Protein AF-A0A7S0ZND9-F1 (afdb_monomer)

Inter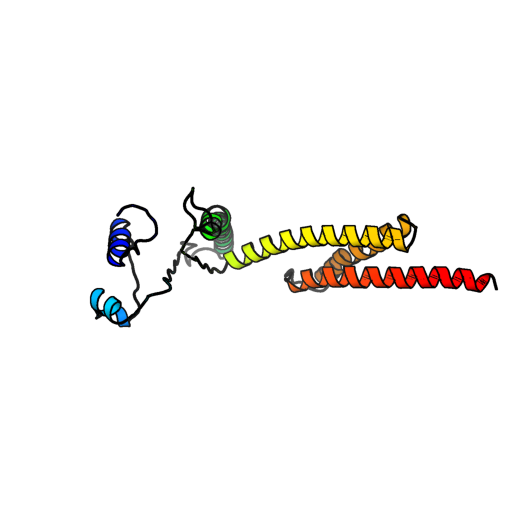Pro domains:
  IPR042480 Protein dispatched homolog 3 [PTHR46687] (74-214)

Radius of gyration: 29.02 Å; Cα contacts (8 Å, |Δi|>4): 62; chains: 1; bounding box: 73×34×83 Å

pLDDT: mean 75.77, std 15.47, range [32.88, 91.88]

Solvent-accessible surface area (backbone atoms only — not comparable to full-atom values): 13569 Å² total; per-residue (Å²): 134,85,83,74,85,77,74,78,80,53,67,68,59,55,52,52,50,38,58,74,68,65,60,88,76,82,87,69,64,84,82,55,78,85,52,58,78,68,61,57,62,70,72,46,85,70,86,87,76,88,87,87,87,87,84,86,84,78,90,78,75,63,92,87,56,56,68,72,58,48,52,52,49,50,52,51,50,51,50,54,51,48,50,50,42,61,74,57,47,43,54,49,63,78,50,72,62,61,92,92,56,57,82,87,76,53,91,71,87,82,84,86,86,50,88,69,53,55,58,51,53,52,50,54,51,48,54,53,49,51,55,54,47,54,52,51,50,52,52,51,47,53,53,39,25,67,73,68,72,36,59,64,61,33,51,52,53,50,46,53,49,58,52,48,51,61,52,51,50,53,51,46,52,74,74,34,96,62,88,82,82,51,75,66,62,55,57,47,53,56,50,49,52,57,54,43,52,50,53,52,50,56,51,52,53,51,52,57,53,53,58,59,58,77,76,112

Foldseek 3Di:
DPPPLPDDDDVVNVVVVCVVVCVPDDDDPPVPPPDDPVVVVVPDPDPPDDDDDDDDDDDQDDPPDDPVSSVVSVVVVVVVVLCCCVVPVVCCQVPVDDPPDDPVRDPDDHDDDDPSVVVVVVVVVLVVVVVVVVVVLVVLLVVLCVLLVDNVLSVVLQVVLVVVLVVVVVVCVVVDVDPDDDPVSSVVSSVSNVVSSVVSNVVSVVVVVVVVVVVD

Mean predicted aligned error: 13.99 Å

Sequence (216 aa):
LNGAGADRVPLETVFGTAIAHEVTNLVLPTEFGDRSAWELTAEHEQISTIRSAFRFKIYCCDSDDTGAFQDAVIAEQKQQWHSLIVDHVLDVLQNPQPEGIDKQDWPIKVWYDGSELETVEVLQTLMSDVMLAVGSMCFVLVYMTFHTRSVFLSLFGLLVICVSIPFSYVFFLALSHSQTVSIASFLSVFLIVGLGADVVFVYTDCWKRSEEMDIT

Nearest PDB structures (foldseek):
  6grj-assembly1_B  TM=2.090E-01  e=7.804E+00  Aeromonas hydrophila

Structure (mmCIF, N/CA/C/O backbone):
data_AF-A0A7S0ZND9-F1
#
_entry.id   AF-A0A7S0ZND9-F1
#
loop_
_atom_site.group_PDB
_atom_site.id
_atom_site.type_symbol
_atom_site.label_atom_id
_atom_site.label_alt_id
_atom_site.label_comp_id
_atom_site.label_asym_id
_atom_site.label_entity_id
_atom_site.label_seq_id
_atom_site.pdbx_PDB_ins_code
_atom_site.Cartn_x
_atom_site.Cartn_y
_atom_site.Cartn_z
_atom_site.occupancy
_atom_site.B_iso_or_equiv
_atom_site.auth_seq_id
_atom_site.auth_comp_id
_atom_site.auth_asym_id
_atom_site.auth_atom_id
_atom_site.pdbx_PDB_model_num
ATOM 1 N N . LEU A 1 1 ? -45.234 -3.071 10.714 1.00 37.56 1 LEU A N 1
ATOM 2 C CA . LEU A 1 1 ? -44.223 -2.477 9.814 1.00 37.56 1 LEU A CA 1
ATOM 3 C C . LEU A 1 1 ? -44.030 -3.427 8.643 1.00 37.56 1 LEU A C 1
ATOM 5 O O . LEU A 1 1 ? -43.714 -4.587 8.851 1.00 37.56 1 LEU A O 1
ATOM 9 N N . ASN A 1 2 ? -44.338 -2.966 7.440 1.00 32.88 2 ASN A N 1
ATOM 10 C CA . ASN A 1 2 ? -44.542 -3.746 6.213 1.00 32.88 2 ASN A CA 1
ATOM 11 C C . ASN A 1 2 ? -43.278 -3.843 5.337 1.00 32.88 2 ASN A C 1
ATOM 13 O O . ASN A 1 2 ? -43.385 -4.029 4.132 1.00 32.88 2 ASN A O 1
ATOM 17 N N . GLY A 1 3 ? -42.086 -3.742 5.940 1.00 34.50 3 GLY A N 1
ATOM 18 C CA . GLY A 1 3 ? -40.814 -4.167 5.333 1.00 34.50 3 GLY A CA 1
ATOM 19 C C . GLY A 1 3 ? -40.382 -3.451 4.047 1.00 34.50 3 GLY A C 1
ATOM 20 O O . GLY A 1 3 ? -39.419 -3.876 3.425 1.00 34.50 3 GLY A O 1
ATOM 21 N N . ALA A 1 4 ? -41.056 -2.374 3.641 1.00 35.16 4 ALA A N 1
ATOM 22 C CA . ALA A 1 4 ? -40.870 -1.744 2.333 1.00 35.16 4 ALA A CA 1
ATOM 23 C C . ALA A 1 4 ? -39.807 -0.626 2.301 1.00 35.16 4 ALA A C 1
ATOM 25 O O . ALA A 1 4 ? -39.849 0.214 1.409 1.00 35.16 4 ALA A O 1
ATOM 26 N N . GLY A 1 5 ? -38.882 -0.568 3.269 1.00 41.53 5 GLY A N 1
ATOM 27 C CA . GLY A 1 5 ? -37.699 0.318 3.251 1.00 41.53 5 GLY A CA 1
ATOM 28 C C . GLY A 1 5 ? -37.945 1.839 3.239 1.00 41.53 5 GLY A C 1
ATOM 29 O O . GLY A 1 5 ? -37.002 2.601 3.420 1.00 41.53 5 GLY A O 1
ATOM 30 N N . ALA A 1 6 ? -39.189 2.294 3.065 1.00 38.78 6 ALA A N 1
ATOM 31 C CA . ALA A 1 6 ? -39.572 3.705 3.042 1.00 38.78 6 ALA A CA 1
ATOM 32 C C . ALA A 1 6 ? -39.985 4.246 4.423 1.00 38.78 6 ALA A C 1
ATOM 34 O O . ALA A 1 6 ? -40.004 5.461 4.628 1.00 38.78 6 ALA A O 1
ATOM 35 N N . ASP A 1 7 ? -40.282 3.361 5.378 1.00 41.19 7 ASP A N 1
ATOM 36 C CA . ASP A 1 7 ? -40.634 3.759 6.739 1.00 41.19 7 ASP A CA 1
ATOM 37 C C . ASP A 1 7 ? -39.369 3.953 7.572 1.00 41.19 7 ASP A C 1
ATOM 39 O O . ASP A 1 7 ? -38.647 3.009 7.902 1.00 41.19 7 ASP A O 1
ATOM 43 N N . ARG A 1 8 ? -39.104 5.217 7.909 1.00 47.50 8 ARG A N 1
ATOM 44 C CA . ARG A 1 8 ? -38.034 5.617 8.824 1.00 47.50 8 ARG A CA 1
ATOM 45 C C . ARG A 1 8 ? -38.291 4.967 10.175 1.00 47.50 8 ARG A C 1
ATOM 47 O O . ARG A 1 8 ? -39.345 5.178 10.769 1.00 47.50 8 ARG A O 1
ATOM 54 N N . VAL A 1 9 ? -37.326 4.191 10.655 1.00 51.12 9 VAL A N 1
ATOM 55 C CA . VAL A 1 9 ? -37.429 3.530 11.955 1.00 51.12 9 VAL A CA 1
ATOM 56 C C . VAL A 1 9 ? -37.306 4.602 13.040 1.00 51.12 9 VAL A C 1
ATOM 58 O O . VAL A 1 9 ? -36.263 5.259 13.117 1.00 51.12 9 VAL A O 1
ATOM 61 N N . PRO A 1 10 ? -38.347 4.830 13.856 1.00 54.69 10 PRO A N 1
ATOM 62 C CA . PRO A 1 10 ? -38.278 5.842 14.890 1.00 54.69 10 PRO A CA 1
ATOM 63 C C . PRO A 1 10 ? -37.259 5.424 15.951 1.00 54.69 10 PRO A C 1
ATOM 65 O O . PRO A 1 10 ? -37.081 4.238 16.243 1.00 54.69 10 PRO A O 1
ATOM 68 N N . LEU A 1 11 ? -36.571 6.419 16.513 1.00 55.91 11 LEU A N 1
ATOM 69 C CA . LEU A 1 11 ? -35.472 6.253 17.465 1.00 55.91 11 LEU A CA 1
ATOM 70 C C . LEU A 1 11 ? -35.859 5.292 18.607 1.00 55.91 11 LEU A C 1
ATOM 72 O O . LEU A 1 11 ? -35.087 4.417 18.971 1.00 55.91 11 LEU A O 1
ATOM 76 N N . GLU A 1 12 ? -37.100 5.368 19.085 1.00 53.25 12 GLU A N 1
ATOM 77 C CA . GLU A 1 12 ? -37.699 4.456 20.070 1.00 53.25 12 GLU A CA 1
ATOM 78 C C . GLU A 1 12 ? -37.589 2.963 19.728 1.00 53.25 12 GLU A C 1
ATOM 80 O O . GLU A 1 12 ? -37.382 2.143 20.618 1.00 53.25 12 GLU A O 1
ATOM 85 N N . THR A 1 13 ? -37.674 2.595 18.448 1.00 58.16 13 THR A N 1
ATOM 86 C CA . THR A 1 13 ? -37.545 1.205 18.002 1.00 58.16 13 THR A CA 1
ATOM 87 C C . THR A 1 13 ? -36.081 0.779 18.058 1.00 58.16 13 THR A C 1
ATOM 89 O O . THR A 1 13 ? -35.785 -0.337 18.473 1.00 58.16 13 THR A O 1
ATOM 92 N N . VAL A 1 14 ? -35.146 1.681 17.733 1.00 63.06 14 VAL A N 1
ATOM 93 C CA . VAL A 1 14 ? -33.699 1.436 17.860 1.00 63.06 14 VAL A CA 1
ATOM 94 C C . VAL A 1 14 ? -33.305 1.302 19.332 1.00 63.06 14 VAL A C 1
ATOM 96 O O . VAL A 1 14 ? -32.602 0.363 19.689 1.00 63.06 14 VAL A O 1
ATOM 99 N N . PHE A 1 15 ? -33.822 2.173 20.202 1.00 62.22 15 PHE A N 1
ATOM 100 C CA . PHE A 1 15 ? -33.626 2.092 21.652 1.00 62.22 15 PHE A CA 1
ATOM 101 C C . PHE A 1 15 ? -34.249 0.828 22.248 1.00 62.22 15 PHE A C 1
ATOM 103 O O . PHE A 1 15 ? -33.593 0.139 23.023 1.00 62.22 15 PHE A O 1
ATOM 110 N N . GLY A 1 16 ? -35.476 0.478 21.855 1.00 60.19 16 GLY A N 1
ATOM 111 C CA . GLY A 1 16 ? -36.125 -0.762 22.279 1.00 60.19 16 GLY A CA 1
ATOM 112 C C . GLY A 1 16 ? -35.338 -2.003 21.854 1.00 60.19 16 GLY A C 1
ATOM 113 O O . GLY A 1 16 ? -35.175 -2.925 22.646 1.00 60.19 16 GLY A O 1
ATOM 114 N N . THR A 1 17 ? -34.769 -1.991 20.646 1.00 60.66 17 THR A N 1
ATOM 115 C CA . THR A 1 17 ? -33.919 -3.080 20.138 1.00 60.66 17 THR A CA 1
ATOM 116 C C . THR A 1 17 ? -32.574 -3.137 20.872 1.00 60.66 17 THR A C 1
ATOM 118 O O . THR A 1 17 ? -32.132 -4.212 21.263 1.00 60.66 17 THR A O 1
ATOM 121 N N . ALA A 1 18 ? -31.942 -1.991 21.142 1.00 60.47 18 ALA A N 1
ATOM 122 C CA . ALA A 1 18 ? -30.686 -1.917 21.893 1.00 60.47 18 ALA A CA 1
ATOM 123 C C . ALA A 1 18 ? -30.842 -2.390 23.350 1.00 60.47 18 ALA A C 1
ATOM 125 O O . ALA A 1 18 ? -29.970 -3.081 23.874 1.00 60.47 18 ALA A O 1
ATOM 126 N N . ILE A 1 19 ? -31.972 -2.070 23.986 1.00 58.31 19 ILE A N 1
ATOM 127 C CA . ILE A 1 19 ? -32.321 -2.557 25.327 1.00 58.31 19 ILE A CA 1
ATOM 128 C C . ILE A 1 19 ? -32.627 -4.062 25.291 1.00 58.31 19 ILE A C 1
ATOM 130 O O . ILE A 1 19 ? -32.189 -4.790 26.178 1.00 58.31 19 ILE A O 1
ATOM 134 N N . ALA A 1 20 ? -33.320 -4.547 24.255 1.00 58.66 20 ALA A N 1
ATOM 135 C CA . ALA A 1 20 ? -33.608 -5.973 24.078 1.00 58.66 20 ALA A CA 1
ATOM 136 C C . ALA A 1 20 ? -32.348 -6.828 23.838 1.00 58.66 20 ALA A C 1
ATOM 138 O O . ALA A 1 20 ? -32.343 -8.006 24.183 1.00 58.66 20 ALA A O 1
ATOM 139 N N . HIS A 1 21 ? -31.285 -6.241 23.283 1.00 58.22 21 HIS A N 1
ATOM 140 C CA . HIS A 1 21 ? -29.986 -6.888 23.070 1.00 58.22 21 HIS A CA 1
ATOM 141 C C . HIS A 1 21 ? -28.950 -6.584 24.168 1.00 58.22 21 HIS A C 1
ATOM 143 O O . HIS A 1 21 ? -27.756 -6.769 23.945 1.00 58.22 21 HIS A O 1
ATOM 149 N N . GLU A 1 22 ? -29.391 -6.125 25.344 1.00 49.59 22 GLU A N 1
ATOM 150 C CA . GLU A 1 22 ? -28.537 -5.893 26.521 1.00 49.59 22 GLU A CA 1
ATOM 151 C C . GLU A 1 22 ? -27.337 -4.959 26.260 1.00 49.59 22 GLU A C 1
ATOM 153 O O . GLU A 1 22 ? -26.250 -5.133 26.813 1.00 49.59 22 GLU A O 1
ATOM 158 N N . VAL A 1 23 ? -27.508 -3.922 25.431 1.00 51.62 23 VAL A N 1
ATOM 159 C CA . VAL A 1 23 ? -26.456 -2.915 25.220 1.00 51.62 23 VAL A CA 1
ATOM 160 C C . VAL A 1 23 ? -26.293 -2.090 26.502 1.00 51.62 23 VAL A C 1
ATOM 162 O O . VAL A 1 23 ? -27.100 -1.221 26.821 1.00 51.62 23 VAL A O 1
ATOM 165 N N . THR A 1 24 ? -25.239 -2.382 27.264 1.00 44.28 24 THR A N 1
ATOM 166 C CA . THR A 1 24 ? -25.087 -1.952 28.666 1.00 44.28 24 THR A CA 1
ATOM 167 C C . THR A 1 24 ? -24.712 -0.484 28.874 1.00 44.28 24 THR A C 1
ATOM 169 O O . THR A 1 24 ? -24.849 0.006 29.991 1.00 44.28 24 THR A O 1
ATOM 172 N N . ASN A 1 25 ? -24.246 0.239 27.849 1.00 45.62 25 ASN A N 1
ATOM 173 C CA . ASN A 1 25 ? -23.862 1.650 27.978 1.00 45.62 25 ASN A CA 1
ATOM 174 C C . ASN A 1 25 ? -24.090 2.425 26.675 1.00 45.62 25 ASN A C 1
ATOM 176 O O . ASN A 1 25 ? -23.265 2.380 25.763 1.00 45.62 25 ASN A O 1
ATOM 180 N N . LEU A 1 26 ? -25.190 3.177 26.608 1.00 52.12 26 LEU A N 1
ATOM 181 C CA . LEU A 1 26 ? -25.434 4.147 25.546 1.00 52.12 26 LEU A CA 1
ATOM 182 C C . LEU A 1 26 ? -25.009 5.539 26.034 1.00 52.12 26 LEU A C 1
ATOM 184 O O . LEU A 1 26 ? -25.678 6.145 26.868 1.00 52.12 26 LEU A O 1
ATOM 188 N N . VAL A 1 27 ? -23.877 6.039 25.540 1.00 47.72 27 VAL A N 1
ATOM 189 C CA . VAL A 1 27 ? -23.395 7.388 25.869 1.00 47.72 27 VAL A CA 1
ATOM 190 C C . VAL A 1 27 ? -24.004 8.373 24.879 1.00 47.72 27 VAL A C 1
ATOM 192 O O . VAL A 1 27 ? -23.622 8.406 23.711 1.00 47.72 27 VAL A O 1
ATOM 195 N N . LEU A 1 28 ? -24.964 9.165 25.350 1.00 53.75 28 LEU A N 1
ATOM 196 C CA . LEU A 1 28 ? -25.554 10.259 24.582 1.00 53.75 28 LEU A CA 1
ATOM 197 C C . LEU A 1 28 ? -24.765 11.562 24.823 1.00 53.75 28 LEU A C 1
ATOM 199 O O . LEU A 1 28 ? -24.192 11.731 25.903 1.00 53.75 28 LEU A O 1
ATOM 203 N N . PRO A 1 29 ? -24.707 12.491 23.847 1.00 47.00 29 PRO A N 1
ATOM 204 C CA . PRO A 1 29 ? -24.107 13.812 24.042 1.00 47.00 29 PRO A CA 1
ATOM 205 C C . PRO A 1 29 ? -24.714 14.531 25.258 1.00 47.00 29 PRO A C 1
ATOM 207 O O . PRO A 1 29 ? -25.882 14.337 25.574 1.00 47.00 29 PRO A O 1
ATOM 210 N N . THR A 1 30 ? -23.964 15.399 25.939 1.00 47.53 30 THR A N 1
ATOM 211 C CA . THR A 1 30 ? -24.406 16.043 27.196 1.00 47.53 30 THR A CA 1
ATOM 212 C C . THR A 1 30 ? -25.678 16.892 27.069 1.00 47.53 30 THR A C 1
ATOM 214 O O . THR A 1 30 ? -26.351 17.127 28.066 1.00 47.53 30 THR A O 1
ATOM 217 N N . GLU A 1 31 ? -26.054 17.307 25.856 1.00 47.50 31 GLU A N 1
ATOM 218 C CA . GLU A 1 31 ? -27.308 18.026 25.574 1.00 47.50 31 GLU A CA 1
ATOM 219 C C . GLU A 1 31 ? -28.549 17.114 25.468 1.00 47.50 31 GLU A C 1
ATOM 221 O O . GLU A 1 31 ? -29.674 17.607 25.439 1.00 47.50 31 GLU A O 1
ATOM 226 N N . PHE A 1 32 ? -28.357 15.790 25.441 1.00 48.22 32 PHE A N 1
ATOM 227 C CA . PHE A 1 32 ? -29.419 14.773 25.402 1.00 48.22 32 PHE A CA 1
ATOM 228 C C . PHE A 1 32 ? -29.872 14.302 26.796 1.00 48.22 32 PHE A C 1
ATOM 230 O O . PHE A 1 32 ? -30.841 13.556 26.892 1.00 48.22 32 PHE A O 1
ATOM 237 N N . GLY A 1 33 ? -29.171 14.684 27.870 1.00 46.22 33 GLY A N 1
ATOM 238 C CA . GLY A 1 33 ? -29.411 14.152 29.220 1.00 46.22 33 GLY A CA 1
ATOM 239 C C . GLY A 1 33 ? -30.659 14.691 29.926 1.00 46.22 33 GLY A C 1
ATOM 240 O O . GLY A 1 33 ? -31.150 14.037 30.840 1.00 46.22 33 GLY A O 1
ATOM 241 N N . ASP A 1 34 ? -31.169 15.850 29.499 1.00 48.50 34 ASP A N 1
ATOM 242 C CA . ASP A 1 34 ? -32.241 16.584 30.198 1.00 48.50 34 ASP A CA 1
ATOM 243 C C . ASP A 1 34 ? -33.475 16.848 29.315 1.00 48.50 34 ASP A C 1
ATOM 245 O O . ASP A 1 34 ? -34.490 17.356 29.786 1.00 48.50 34 ASP A O 1
ATOM 249 N N . ARG A 1 35 ? -33.405 16.495 28.023 1.00 48.34 35 ARG A N 1
ATOM 250 C CA . ARG A 1 35 ? -34.515 16.637 27.075 1.00 48.34 35 ARG A CA 1
ATOM 251 C C . ARG A 1 35 ? -35.060 15.279 26.697 1.00 48.34 35 ARG A C 1
ATOM 253 O O . ARG A 1 35 ? -34.335 14.354 26.338 1.00 48.34 35 ARG A O 1
ATOM 260 N N . SER A 1 36 ? -36.372 15.176 26.773 1.00 47.78 36 SER A N 1
ATOM 261 C CA . SER A 1 36 ? -37.090 13.989 26.353 1.00 47.78 36 SER A CA 1
ATOM 262 C C . SER A 1 36 ? -36.890 13.751 24.849 1.00 47.78 36 SER A C 1
ATOM 264 O O . SER A 1 36 ? -36.827 14.692 24.056 1.00 47.78 36 SER A O 1
ATOM 266 N N . ALA A 1 37 ? -36.783 12.484 24.433 1.00 46.56 37 ALA A N 1
ATOM 267 C CA . ALA A 1 37 ? -36.510 12.111 23.039 1.00 46.56 37 ALA A CA 1
ATOM 268 C C . ALA A 1 37 ? -37.484 12.749 22.020 1.00 46.56 37 ALA A C 1
ATOM 270 O O . ALA A 1 37 ? -37.118 12.917 20.860 1.00 46.56 37 ALA A O 1
ATOM 271 N N . TRP A 1 38 ? -38.687 13.145 22.460 1.00 46.41 38 TRP A N 1
ATOM 272 C CA . TRP A 1 38 ? -39.720 13.777 21.638 1.00 46.41 38 TRP A CA 1
ATOM 273 C C . TRP A 1 38 ? -39.515 15.288 21.401 1.00 46.41 38 TRP A C 1
ATOM 275 O O . TRP A 1 38 ? -39.911 15.784 20.346 1.00 46.41 38 TRP A O 1
ATOM 285 N N . GLU A 1 39 ? -38.859 16.022 22.309 1.00 49.75 39 GLU A N 1
ATOM 286 C CA . GLU A 1 39 ? -38.529 17.451 22.118 1.00 49.75 39 GLU A CA 1
ATOM 287 C C . GLU A 1 39 ? -37.396 17.627 21.100 1.00 49.75 39 GLU A C 1
ATOM 289 O O . GLU A 1 39 ? -37.418 18.530 20.266 1.00 49.75 39 GLU A O 1
ATOM 294 N N . LEU A 1 40 ? -36.434 16.701 21.108 1.00 48.84 40 LEU A N 1
ATOM 295 C CA . LEU A 1 40 ? -35.287 16.706 20.197 1.00 48.84 40 LEU A CA 1
ATOM 296 C C . LEU A 1 40 ? -35.682 16.375 18.751 1.00 48.84 40 LEU A C 1
ATOM 298 O O . LEU A 1 40 ? -35.117 16.952 17.823 1.00 48.84 40 LEU A O 1
ATOM 302 N N . THR A 1 41 ? -36.680 15.506 18.552 1.00 47.69 41 THR A N 1
ATOM 303 C CA . THR A 1 41 ? -37.243 15.200 17.224 1.00 47.69 41 THR A CA 1
ATOM 304 C C . THR A 1 41 ? -38.141 16.302 16.661 1.00 47.69 41 THR A C 1
ATOM 306 O O . THR A 1 41 ? -38.377 16.318 15.457 1.00 47.69 41 THR A O 1
ATOM 309 N N . ALA A 1 42 ? -38.652 17.203 17.508 1.00 52.03 42 ALA A N 1
ATOM 310 C CA . ALA A 1 42 ? -39.530 18.296 17.090 1.00 52.03 42 ALA A CA 1
ATOM 311 C C . ALA A 1 42 ? -38.757 19.549 16.633 1.00 52.03 42 ALA A C 1
ATOM 313 O O . ALA A 1 42 ? -39.244 20.266 15.763 1.00 52.03 42 ALA A O 1
ATOM 314 N N . GLU A 1 43 ? -37.560 19.804 17.184 1.00 47.34 43 GLU A N 1
ATOM 315 C CA . GLU A 1 43 ? -36.707 20.946 16.795 1.00 47.34 43 GLU A CA 1
ATOM 316 C C . GLU A 1 43 ? -35.691 20.621 15.687 1.00 47.34 43 GLU A C 1
ATOM 318 O O . GLU A 1 43 ? -35.349 21.503 14.900 1.00 47.34 43 GLU A O 1
ATOM 323 N N . HIS A 1 44 ? -35.205 19.377 15.590 1.00 47.12 44 HIS A N 1
ATOM 324 C CA . HIS A 1 44 ? -34.215 18.999 14.578 1.00 47.12 44 HIS A CA 1
ATOM 325 C C . HIS A 1 44 ? -34.896 18.348 13.377 1.00 47.12 44 HIS A C 1
ATOM 327 O O . HIS A 1 44 ? -35.129 17.137 13.334 1.00 47.12 44 HIS A O 1
ATOM 333 N N . GLU A 1 45 ? -35.193 19.168 12.373 1.00 46.44 45 GLU A N 1
ATOM 334 C CA . GLU A 1 45 ? -35.565 18.702 11.045 1.00 46.44 45 GLU A CA 1
ATOM 335 C C . GLU A 1 45 ? -34.398 17.868 10.476 1.00 46.44 45 GLU A C 1
ATOM 337 O O . GLU A 1 45 ? -33.374 18.389 10.046 1.00 46.44 45 GLU A O 1
ATOM 342 N N . GLN A 1 46 ? -34.566 16.543 10.532 1.00 48.72 46 GLN A N 1
ATOM 343 C CA . GLN A 1 46 ? -33.707 15.505 9.950 1.00 48.72 46 GLN A CA 1
ATOM 344 C C . GLN A 1 46 ? -32.330 15.307 10.609 1.00 48.72 46 GLN A C 1
ATOM 346 O O . GLN A 1 46 ? -31.305 15.824 10.168 1.00 48.72 46 GLN A O 1
ATOM 351 N N . ILE A 1 47 ? -32.272 14.397 11.588 1.00 51.25 47 ILE A N 1
ATOM 352 C CA . ILE A 1 47 ? -31.016 13.728 11.958 1.00 51.25 47 ILE A CA 1
ATOM 353 C C . ILE A 1 47 ? -30.549 12.916 10.739 1.00 51.25 47 ILE A C 1
ATOM 355 O O . ILE A 1 47 ? -31.088 11.853 10.438 1.00 51.25 47 ILE A O 1
ATOM 359 N N . SER A 1 48 ? -29.575 13.447 10.002 1.00 60.62 48 SER A N 1
ATOM 360 C CA . SER A 1 48 ? -29.087 12.886 8.735 1.00 60.62 48 SER A CA 1
ATOM 361 C C . SER A 1 48 ? -27.968 11.856 8.906 1.00 60.62 48 SER A C 1
ATOM 363 O O . SER A 1 48 ? -27.556 11.229 7.934 1.00 60.62 48 SER A O 1
ATOM 365 N N . THR A 1 49 ? -27.425 11.689 10.117 1.00 61.47 49 THR A N 1
ATOM 366 C CA . THR A 1 49 ? -26.293 10.791 10.387 1.00 61.47 49 THR A CA 1
ATOM 367 C C . THR A 1 49 ? -26.386 10.211 11.794 1.00 61.47 49 THR A C 1
ATOM 369 O O . THR A 1 49 ? -26.600 10.941 12.759 1.00 61.47 49 THR A O 1
ATOM 372 N N . ILE A 1 50 ? -26.173 8.900 11.914 1.00 71.12 50 ILE A N 1
ATOM 373 C CA . ILE A 1 50 ? -26.009 8.204 13.194 1.00 71.12 50 ILE A CA 1
ATOM 374 C C . ILE A 1 50 ? -24.542 7.791 13.303 1.00 71.12 50 ILE A C 1
ATOM 376 O O . ILE A 1 50 ? -23.982 7.240 12.357 1.00 71.12 50 ILE A O 1
ATOM 380 N N . ARG A 1 51 ? -23.912 8.065 14.449 1.00 71.50 51 ARG A N 1
ATOM 381 C CA . ARG A 1 51 ? -22.538 7.643 14.741 1.00 71.50 51 ARG A CA 1
ATOM 382 C C . ARG A 1 51 ? -22.544 6.690 15.928 1.00 71.50 51 ARG A C 1
ATOM 384 O O . ARG A 1 51 ? -22.997 7.054 17.007 1.00 71.50 51 ARG A O 1
ATOM 391 N N . SER A 1 52 ? -21.990 5.503 15.731 1.00 72.88 52 SER A N 1
ATOM 392 C CA . SER A 1 52 ? -21.710 4.530 16.786 1.00 72.88 52 SER A CA 1
ATOM 393 C C . SER A 1 52 ? -20.204 4.326 16.896 1.00 72.88 52 SER A C 1
ATOM 395 O O . SER A 1 52 ? -19.527 4.213 15.877 1.00 72.88 52 SER A O 1
ATOM 397 N N . ALA A 1 53 ? -19.681 4.270 18.118 1.00 75.81 53 ALA A N 1
ATOM 398 C CA . ALA A 1 53 ? -18.280 3.963 18.377 1.00 75.81 53 ALA A CA 1
ATOM 399 C C . ALA A 1 53 ? -18.194 2.768 19.325 1.00 75.81 53 ALA A C 1
ATOM 401 O O . ALA A 1 53 ? -18.802 2.777 20.396 1.00 75.81 53 ALA A O 1
ATOM 402 N N . PHE A 1 54 ? -17.422 1.756 18.938 1.00 74.31 54 PHE A N 1
ATOM 403 C CA . PHE A 1 54 ? -17.197 0.559 19.738 1.00 74.31 54 PHE A CA 1
ATOM 404 C C . PHE A 1 54 ? -15.747 0.538 20.208 1.00 74.31 54 PHE A C 1
ATOM 406 O O . PHE A 1 54 ? -14.826 0.713 19.412 1.00 74.31 54 PHE A O 1
ATOM 413 N N . ARG A 1 55 ? -15.537 0.340 21.512 1.00 74.69 55 ARG A N 1
ATOM 414 C CA . ARG A 1 55 ? -14.199 0.220 22.094 1.00 74.69 55 ARG A CA 1
ATOM 415 C C . ARG A 1 55 ? -14.083 -1.097 22.835 1.00 74.69 55 ARG A C 1
ATOM 417 O O . ARG A 1 55 ? -14.689 -1.276 23.888 1.00 74.69 55 ARG A O 1
ATOM 424 N N . PHE A 1 56 ? -13.249 -1.976 22.304 1.00 76.44 56 PHE A N 1
ATOM 425 C CA . PHE A 1 56 ? -12.949 -3.261 22.912 1.00 76.44 56 PHE A CA 1
ATOM 426 C C . PHE A 1 56 ? -11.680 -3.130 23.752 1.00 76.44 56 PHE A C 1
ATOM 428 O O . PHE A 1 56 ? -10.690 -2.537 23.322 1.00 76.44 56 PHE A O 1
ATOM 435 N N . LYS A 1 57 ? -11.729 -3.629 24.987 1.00 78.50 57 LYS A N 1
ATOM 436 C CA . LYS A 1 57 ? -10.565 -3.745 25.866 1.00 78.50 57 LYS A CA 1
ATOM 437 C C . LYS A 1 57 ? -10.352 -5.225 26.121 1.00 78.50 57 LYS A C 1
ATOM 439 O O . LYS A 1 57 ? -11.176 -5.849 26.783 1.00 78.50 57 LYS A O 1
ATOM 444 N N . ILE A 1 58 ? -9.279 -5.766 25.565 1.00 80.56 58 ILE A N 1
ATOM 445 C CA . ILE A 1 58 ? -8.892 -7.161 25.756 1.00 80.56 58 ILE A CA 1
ATOM 446 C C . ILE A 1 58 ? -7.835 -7.183 26.856 1.00 80.56 58 ILE A C 1
ATOM 448 O O . ILE A 1 58 ? -6.946 -6.329 26.889 1.00 80.56 58 ILE A O 1
ATOM 452 N N . TYR A 1 59 ? -7.981 -8.110 27.800 1.00 82.31 59 TYR A N 1
ATOM 453 C CA . TYR A 1 59 ? -6.982 -8.302 28.840 1.00 82.31 59 TYR A CA 1
ATOM 454 C C . TYR A 1 59 ? -5.717 -8.885 28.209 1.00 82.31 59 TYR A C 1
ATOM 456 O O . TYR A 1 59 ? -5.773 -9.935 27.573 1.00 82.31 59 TYR A O 1
ATOM 464 N N . CYS A 1 60 ? -4.597 -8.188 28.373 1.00 79.50 60 CYS A N 1
ATOM 465 C CA . CYS A 1 60 ? -3.312 -8.615 27.841 1.00 79.50 60 CYS A CA 1
ATOM 466 C C . CYS A 1 60 ? -2.543 -9.424 28.890 1.00 79.50 60 CYS A C 1
ATOM 468 O O . CYS A 1 60 ? -2.416 -10.636 28.756 1.00 79.50 60 CYS A O 1
ATOM 470 N N . CYS A 1 61 ? -2.052 -8.757 29.935 1.0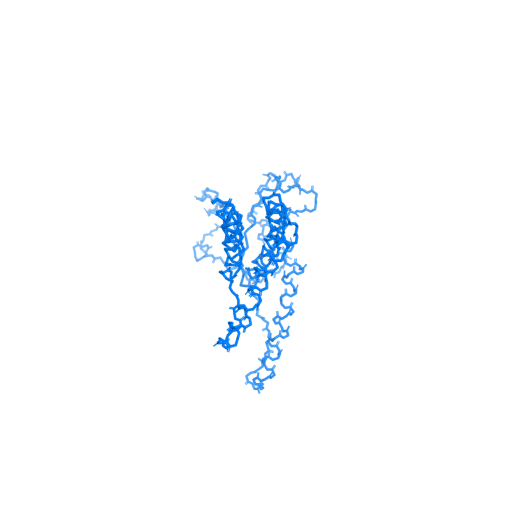0 82.00 61 CYS A N 1
ATOM 471 C CA . CYS A 1 61 ? -1.181 -9.332 30.961 1.00 82.00 61 CYS A CA 1
ATOM 472 C C . CYS A 1 61 ? -1.296 -8.542 32.272 1.00 82.00 61 CYS A C 1
ATOM 474 O O . CYS A 1 61 ? -1.869 -7.445 32.286 1.00 82.00 61 CYS A O 1
ATOM 476 N N . ASP A 1 62 ? -0.712 -9.072 33.347 1.00 85.31 62 ASP A N 1
ATOM 477 C CA . ASP A 1 62 ? 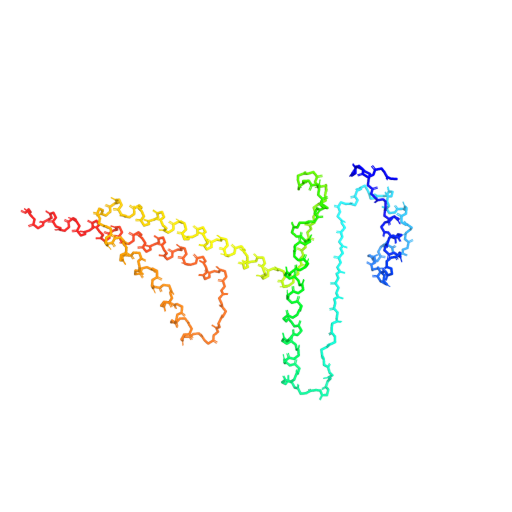-0.515 -8.335 34.595 1.00 85.31 62 ASP A CA 1
ATOM 478 C C . ASP A 1 62 ? 0.811 -7.551 34.568 1.00 85.31 62 ASP A C 1
ATOM 480 O O . ASP A 1 62 ? 1.738 -7.845 33.809 1.00 85.31 62 ASP A O 1
ATOM 484 N N . SER A 1 63 ? 0.909 -6.539 35.426 1.00 81.75 63 SER A N 1
ATOM 485 C CA . SER A 1 63 ? 2.123 -5.754 35.683 1.00 81.75 63 SER A CA 1
ATOM 486 C C . SER A 1 63 ? 3.297 -6.592 36.200 1.00 81.75 63 SER A C 1
ATOM 488 O O . SER A 1 63 ? 4.442 -6.168 36.051 1.00 81.75 63 SER A O 1
ATOM 490 N N . ASP A 1 64 ? 3.019 -7.760 36.784 1.00 86.31 64 ASP A N 1
ATOM 491 C CA . ASP A 1 64 ? 4.030 -8.678 37.320 1.00 86.31 64 ASP A CA 1
ATOM 492 C C . ASP A 1 64 ? 4.652 -9.593 36.243 1.00 86.31 64 ASP A C 1
ATOM 494 O O . ASP A 1 64 ? 5.665 -10.253 36.496 1.00 86.31 64 ASP A O 1
ATOM 498 N N . ASP A 1 65 ? 4.086 -9.627 35.031 1.00 84.31 65 ASP A N 1
ATOM 499 C CA . ASP A 1 65 ? 4.579 -10.461 33.936 1.00 84.31 65 ASP A CA 1
ATOM 500 C C . ASP A 1 65 ? 5.857 -9.894 33.292 1.00 84.31 65 ASP A C 1
ATOM 502 O O . ASP A 1 65 ? 6.085 -8.686 33.207 1.00 84.31 65 ASP A O 1
ATOM 506 N N . THR A 1 66 ? 6.717 -10.780 32.784 1.00 90.31 66 THR A N 1
ATOM 507 C CA . THR A 1 66 ? 7.939 -10.360 32.073 1.00 90.31 66 THR A CA 1
ATOM 508 C C . THR A 1 66 ? 7.615 -9.687 30.736 1.00 90.31 66 THR A C 1
ATOM 510 O O . THR A 1 66 ? 6.761 -10.162 29.992 1.00 90.31 66 THR A O 1
ATOM 513 N N . GLY A 1 67 ? 8.355 -8.631 30.372 1.00 88.00 67 GLY A N 1
ATOM 514 C CA . GLY A 1 67 ? 8.109 -7.875 29.132 1.00 88.00 67 GLY A CA 1
ATOM 515 C C . GLY A 1 67 ? 8.115 -8.733 27.859 1.00 88.00 67 GLY A C 1
ATOM 516 O O . GLY A 1 67 ? 7.275 -8.547 26.991 1.00 88.00 67 GLY A O 1
ATOM 517 N N . ALA A 1 68 ? 8.973 -9.756 27.785 1.00 86.31 68 ALA A N 1
ATOM 518 C CA . ALA A 1 68 ? 8.993 -10.679 26.646 1.00 86.31 68 ALA A CA 1
ATOM 519 C C . ALA A 1 68 ? 7.719 -11.540 26.536 1.00 86.31 68 ALA A C 1
ATOM 521 O O . ALA A 1 68 ? 7.290 -11.868 25.432 1.00 86.31 68 ALA A O 1
ATOM 522 N N . PHE A 1 69 ? 7.113 -11.909 27.670 1.00 88.44 69 PHE A N 1
ATOM 523 C CA . PHE A 1 69 ? 5.827 -12.606 27.686 1.00 88.44 69 PHE A CA 1
ATOM 524 C C . PHE A 1 69 ? 4.697 -11.661 27.268 1.00 88.44 69 PHE A C 1
ATOM 526 O O . PHE A 1 69 ? 3.865 -12.039 26.447 1.00 88.44 69 PHE A O 1
ATOM 533 N N . GLN A 1 70 ? 4.724 -10.415 27.753 1.00 88.00 70 GLN A N 1
ATOM 534 C CA . GLN A 1 70 ? 3.766 -9.383 27.355 1.00 88.00 70 GLN A CA 1
ATOM 535 C C . GLN A 1 70 ? 3.812 -9.131 25.846 1.00 88.00 70 GLN A C 1
ATOM 537 O O . GLN A 1 70 ? 2.780 -9.199 25.187 1.00 88.00 70 GLN A O 1
ATOM 542 N N . ASP A 1 71 ? 5.001 -8.936 25.276 1.00 88.12 71 ASP A N 1
ATOM 543 C CA . ASP A 1 71 ? 5.168 -8.701 23.840 1.00 88.12 71 ASP A CA 1
ATOM 544 C C . ASP A 1 71 ? 4.638 -9.870 22.995 1.00 88.12 71 ASP A C 1
ATOM 546 O O . ASP A 1 71 ? 3.989 -9.653 21.968 1.00 88.12 71 ASP A O 1
ATOM 550 N N . ALA A 1 72 ? 4.863 -11.114 23.435 1.00 89.69 72 ALA A N 1
ATOM 551 C CA . ALA A 1 72 ? 4.362 -12.301 22.748 1.00 89.69 72 ALA A CA 1
ATOM 552 C C . ALA A 1 72 ? 2.825 -12.388 22.781 1.00 89.69 72 ALA A C 1
ATOM 554 O O . ALA A 1 72 ? 2.205 -12.641 21.746 1.00 89.69 72 ALA A O 1
ATOM 555 N N . VAL A 1 73 ? 2.207 -12.126 23.938 1.00 89.62 73 VAL A N 1
ATOM 556 C CA . VAL A 1 73 ? 0.743 -12.125 24.086 1.00 89.62 73 VAL A CA 1
ATOM 557 C C . VAL A 1 73 ? 0.111 -10.985 23.286 1.00 89.62 73 VAL A C 1
ATOM 559 O O . VAL A 1 73 ? -0.882 -11.204 22.594 1.00 89.62 73 VAL A O 1
ATOM 562 N N . ILE A 1 74 ? 0.705 -9.785 23.302 1.00 88.94 74 ILE A N 1
ATOM 563 C CA . ILE A 1 74 ? 0.248 -8.648 22.486 1.00 88.94 74 ILE A CA 1
ATOM 564 C C . ILE A 1 74 ? 0.298 -9.009 21.002 1.00 88.94 74 ILE A C 1
ATOM 566 O O . ILE A 1 74 ? -0.646 -8.710 20.270 1.00 88.94 74 ILE A O 1
ATOM 570 N N . ALA A 1 75 ? 1.378 -9.646 20.544 1.00 89.62 75 ALA A N 1
ATOM 571 C CA . ALA A 1 75 ? 1.525 -10.042 19.149 1.00 89.62 75 ALA A CA 1
ATOM 572 C C . ALA A 1 75 ? 0.451 -11.058 18.725 1.00 89.62 75 ALA A C 1
ATOM 574 O O . ALA A 1 75 ? -0.180 -10.876 17.681 1.00 89.62 75 ALA A O 1
ATOM 575 N N . GLU A 1 76 ? 0.195 -12.079 19.548 1.00 91.31 76 GLU A N 1
ATOM 576 C CA . GLU A 1 76 ? -0.853 -13.072 19.290 1.00 91.31 76 GLU A CA 1
ATOM 577 C C . GLU A 1 76 ? -2.248 -12.430 19.271 1.00 91.31 76 GLU A C 1
ATOM 579 O O . GLU A 1 76 ? -3.019 -12.630 18.330 1.00 91.31 76 GLU A O 1
ATOM 584 N N . GLN A 1 77 ? -2.563 -11.594 20.264 1.00 89.12 77 GLN A N 1
ATOM 585 C CA . GLN A 1 77 ? -3.850 -10.900 20.337 1.00 89.12 77 GLN A CA 1
ATOM 586 C C . GLN A 1 77 ? -4.052 -9.945 19.164 1.00 89.12 77 GLN A C 1
ATOM 588 O O . GLN A 1 77 ? -5.146 -9.878 18.604 1.00 89.12 77 GLN A O 1
ATOM 593 N N . LYS A 1 78 ? -3.001 -9.229 18.749 1.00 88.19 78 LYS A N 1
ATOM 594 C CA . LYS A 1 78 ? -3.055 -8.354 17.576 1.00 88.19 78 LYS A CA 1
ATOM 595 C C . LYS A 1 78 ? -3.346 -9.151 16.306 1.00 88.19 78 LYS A C 1
ATOM 597 O O . LYS A 1 78 ? -4.132 -8.694 15.480 1.00 88.19 78 LYS A O 1
ATOM 602 N N . GLN A 1 79 ? -2.770 -10.344 16.163 1.00 88.25 79 GLN A N 1
ATOM 603 C CA . GLN A 1 79 ? -3.040 -11.223 15.026 1.00 88.25 79 GLN A CA 1
ATOM 604 C C . GLN A 1 79 ? -4.489 -11.730 15.020 1.00 88.25 79 GLN A C 1
ATOM 606 O O . GLN A 1 79 ? -5.146 -11.671 13.982 1.00 88.25 79 GLN A O 1
ATOM 611 N N . GLN A 1 80 ? -5.006 -12.180 16.166 1.00 88.75 80 GLN A N 1
ATOM 612 C CA . GLN A 1 80 ? -6.399 -12.629 16.294 1.00 88.75 80 GLN A CA 1
ATOM 613 C C . GLN A 1 80 ? -7.395 -11.488 16.048 1.00 88.75 80 GLN A C 1
ATOM 615 O O . GLN A 1 80 ? -8.421 -11.671 15.391 1.00 88.75 80 GLN A O 1
ATOM 620 N N . TRP A 1 81 ? -7.084 -10.290 16.548 1.00 87.69 81 TRP A N 1
ATOM 621 C CA . TRP A 1 81 ? -7.865 -9.087 16.278 1.00 87.69 81 TRP A CA 1
ATOM 622 C C . TRP A 1 81 ? -7.881 -8.767 14.783 1.00 87.69 81 TRP A C 1
ATOM 624 O O . TRP A 1 81 ? -8.943 -8.532 14.214 1.00 87.69 81 TRP A O 1
ATOM 634 N N . HIS A 1 82 ? -6.718 -8.819 14.132 1.00 88.19 82 HIS A N 1
ATOM 635 C CA . HIS A 1 82 ? -6.601 -8.582 12.700 1.00 88.19 82 HIS A CA 1
ATOM 636 C C . HIS A 1 82 ? -7.442 -9.569 11.878 1.00 88.19 82 HIS A C 1
ATOM 638 O O . HIS A 1 82 ? -8.203 -9.130 11.020 1.00 88.19 82 HIS A O 1
ATOM 644 N N . SER A 1 83 ? -7.383 -10.876 12.166 1.00 87.94 83 SER A N 1
ATOM 645 C CA . SER A 1 83 ? -8.183 -11.869 11.432 1.00 87.94 83 SER A CA 1
ATOM 646 C C . SER A 1 83 ? -9.684 -11.678 11.646 1.00 87.94 83 SER A C 1
ATOM 648 O O . SER A 1 83 ? -10.458 -11.753 10.701 1.00 87.94 83 SER A O 1
ATOM 650 N N . LEU A 1 84 ? -10.118 -11.354 12.869 1.00 87.44 84 LEU A N 1
ATOM 651 C CA . LEU A 1 84 ? -11.525 -11.045 13.139 1.00 87.44 84 LEU A CA 1
ATOM 652 C C . LEU A 1 84 ? -12.003 -9.845 12.311 1.00 87.44 84 LEU A C 1
ATOM 654 O O . LEU A 1 84 ? -13.095 -9.879 11.736 1.00 87.44 84 LEU A O 1
ATOM 658 N N . ILE A 1 85 ? -11.185 -8.791 12.245 1.00 87.81 85 ILE A N 1
ATOM 659 C CA . ILE A 1 85 ? -11.512 -7.578 11.499 1.00 87.81 85 ILE A CA 1
ATOM 660 C C . ILE A 1 85 ? -11.590 -7.859 9.997 1.00 87.81 85 ILE A C 1
ATOM 662 O O . ILE A 1 85 ? -12.576 -7.481 9.370 1.00 87.81 85 ILE A O 1
ATOM 666 N N . VAL A 1 86 ? -10.589 -8.533 9.430 1.00 86.69 86 VAL A N 1
ATOM 667 C CA . VAL A 1 86 ? -10.515 -8.803 7.987 1.00 86.69 86 VAL A CA 1
ATOM 668 C C . VAL A 1 86 ? -11.576 -9.807 7.540 1.00 86.69 86 VAL A C 1
ATOM 670 O O . VAL A 1 86 ? -12.256 -9.560 6.549 1.00 86.69 86 VAL A O 1
ATOM 673 N N . ASP A 1 87 ? -11.754 -10.906 8.274 1.00 86.00 87 ASP A N 1
ATOM 674 C CA . ASP A 1 87 ? -12.565 -12.033 7.800 1.00 86.00 87 ASP A CA 1
ATOM 675 C C . ASP A 1 87 ? -14.067 -11.826 8.020 1.00 86.00 87 ASP A C 1
ATOM 677 O O . ASP A 1 87 ? -14.876 -12.340 7.254 1.00 86.00 87 ASP A O 1
ATOM 681 N N . HIS A 1 88 ? -14.454 -11.110 9.082 1.00 85.31 88 HIS A N 1
ATOM 682 C CA . HIS A 1 88 ? -15.864 -10.987 9.470 1.00 85.31 88 HIS A CA 1
ATOM 683 C C . HIS A 1 88 ? -16.366 -9.548 9.416 1.00 85.31 88 HIS A C 1
ATOM 685 O O . HIS A 1 88 ? -17.454 -9.290 8.909 1.00 85.31 88 HIS A O 1
ATOM 691 N N . VAL A 1 89 ? -15.606 -8.599 9.967 1.00 86.94 89 VAL A N 1
ATOM 692 C CA . VAL A 1 89 ? -16.095 -7.220 10.108 1.00 86.94 89 VAL A CA 1
ATOM 693 C C . VAL A 1 89 ? -16.025 -6.477 8.779 1.00 86.94 89 VAL A C 1
ATOM 695 O O . VAL A 1 89 ? -16.967 -5.770 8.431 1.00 86.94 89 VAL A O 1
ATOM 698 N N . LEU A 1 90 ? -14.943 -6.647 8.018 1.00 86.50 90 LEU A N 1
ATOM 699 C CA . LEU A 1 90 ? -14.722 -5.900 6.785 1.00 86.50 90 LEU A CA 1
ATOM 700 C C . LEU A 1 90 ? -15.783 -6.199 5.721 1.00 86.50 90 LEU A C 1
ATOM 702 O O . LEU A 1 90 ? -16.269 -5.263 5.094 1.00 86.50 90 LEU A O 1
ATOM 706 N N . ASP A 1 91 ? -16.191 -7.459 5.553 1.00 85.38 91 ASP A N 1
ATOM 707 C CA . ASP A 1 91 ? -17.208 -7.823 4.557 1.00 85.38 91 ASP A CA 1
ATOM 708 C C . ASP A 1 91 ? -18.569 -7.189 4.882 1.00 85.38 91 ASP A C 1
ATOM 710 O O . ASP A 1 91 ? -19.194 -6.557 4.029 1.00 85.38 91 ASP A O 1
ATOM 714 N N . VAL A 1 92 ? -18.972 -7.225 6.156 1.00 84.81 92 VAL A N 1
ATOM 715 C CA . VAL A 1 92 ? -20.204 -6.572 6.629 1.00 84.81 92 VAL A CA 1
ATOM 716 C C . VAL A 1 92 ? -20.149 -5.054 6.424 1.00 84.81 92 VAL A C 1
ATOM 718 O O . VAL A 1 92 ? -21.161 -4.428 6.112 1.00 84.81 92 VAL A O 1
ATOM 721 N N . LEU A 1 93 ? -18.972 -4.442 6.583 1.00 84.44 93 LEU A N 1
ATOM 722 C CA . LEU A 1 93 ? -18.783 -3.003 6.391 1.00 84.44 93 LEU A CA 1
ATOM 723 C C . LEU A 1 93 ? -18.744 -2.592 4.911 1.00 84.44 93 LEU A C 1
ATOM 725 O O . LEU A 1 93 ? -19.304 -1.555 4.554 1.00 84.44 93 LEU A O 1
ATOM 729 N N . GLN A 1 94 ? -18.107 -3.387 4.048 1.00 83.69 94 GLN A N 1
ATOM 730 C CA . GLN A 1 94 ? -18.017 -3.133 2.604 1.00 83.69 94 GLN A CA 1
ATOM 731 C C . GLN A 1 94 ? -19.334 -3.446 1.877 1.00 83.69 94 GLN A C 1
ATOM 733 O O . GLN A 1 94 ? -19.669 -2.807 0.870 1.00 83.69 94 GLN A O 1
ATOM 738 N N . ASN A 1 95 ? -20.097 -4.410 2.393 1.00 83.44 95 ASN A N 1
ATOM 739 C CA . ASN A 1 95 ? -21.375 -4.861 1.857 1.00 83.44 95 ASN A CA 1
ATOM 740 C C . ASN A 1 95 ? -22.472 -4.784 2.935 1.00 83.44 95 ASN A C 1
ATOM 742 O O . ASN A 1 95 ? -23.020 -5.808 3.331 1.00 83.44 95 ASN A O 1
ATOM 746 N N . PRO A 1 96 ? -22.866 -3.574 3.379 1.00 78.44 96 PRO A N 1
ATOM 747 C CA . PRO A 1 96 ? -23.831 -3.400 4.471 1.00 78.44 96 PRO A CA 1
ATOM 748 C C . PRO A 1 96 ? -25.275 -3.766 4.093 1.00 78.44 96 PRO A C 1
ATOM 750 O O . PRO A 1 96 ? -26.183 -3.656 4.917 1.00 78.44 96 PRO A O 1
ATOM 753 N N . GLN A 1 97 ? -25.510 -4.132 2.834 1.00 78.38 97 GLN A N 1
ATOM 754 C CA . GLN A 1 97 ? -26.832 -4.456 2.322 1.00 78.38 97 GLN A CA 1
ATOM 755 C C . GLN A 1 97 ? -27.293 -5.839 2.819 1.00 78.38 97 GLN A C 1
ATOM 757 O O . GLN A 1 97 ? -26.499 -6.781 2.828 1.00 78.38 97 GLN A O 1
ATOM 762 N N . PRO A 1 98 ? -28.576 -6.002 3.181 1.00 75.50 98 PRO A N 1
ATOM 763 C CA . PRO A 1 98 ? -29.158 -7.314 3.422 1.00 75.50 98 PRO A CA 1
ATOM 764 C C . PRO A 1 98 ? -29.113 -8.164 2.149 1.00 75.50 98 PRO A C 1
ATOM 766 O O . PRO A 1 98 ? -29.247 -7.638 1.040 1.00 75.50 98 PRO A O 1
ATOM 769 N N . GLU A 1 99 ? -28.987 -9.483 2.302 1.00 72.81 99 GLU A N 1
ATOM 770 C CA . GLU A 1 99 ? -29.083 -10.412 1.175 1.00 72.81 99 GLU A CA 1
ATOM 771 C C . GLU A 1 99 ? -30.402 -10.193 0.405 1.00 72.81 99 GLU A C 1
ATOM 773 O O . GLU A 1 99 ? -31.491 -10.302 0.970 1.00 72.81 99 GLU A O 1
ATOM 778 N N . GLY A 1 100 ? -30.303 -9.871 -0.891 1.00 72.44 100 GLY A N 1
ATOM 779 C CA . GLY A 1 100 ? -31.455 -9.705 -1.788 1.00 72.44 100 GLY A CA 1
ATOM 780 C C . GLY A 1 100 ? -31.848 -8.265 -2.142 1.00 72.44 100 GLY A C 1
ATOM 781 O O . GLY A 1 100 ? -32.830 -8.091 -2.861 1.00 72.44 100 GLY A O 1
ATOM 782 N N . ILE A 1 101 ? -31.107 -7.249 -1.684 1.00 75.31 101 ILE A N 1
ATOM 783 C CA . ILE A 1 101 ? -31.293 -5.847 -2.100 1.00 75.31 101 ILE A CA 1
ATOM 784 C C . ILE A 1 101 ? -30.047 -5.381 -2.858 1.00 75.31 101 ILE A C 1
ATOM 786 O O . ILE A 1 101 ? -28.929 -5.590 -2.390 1.00 75.31 101 ILE A O 1
ATOM 790 N N . ASP A 1 102 ? -30.238 -4.753 -4.020 1.00 76.88 102 ASP A N 1
ATOM 791 C CA . ASP A 1 102 ? -29.142 -4.196 -4.812 1.00 76.88 102 ASP A CA 1
ATOM 792 C C . ASP A 1 102 ? -28.551 -2.941 -4.149 1.00 76.88 102 ASP A C 1
ATOM 794 O O . ASP A 1 102 ? -29.272 -2.105 -3.597 1.00 76.88 102 ASP A O 1
ATOM 798 N N . LYS A 1 103 ? -27.228 -2.746 -4.284 1.00 69.75 103 LYS A N 1
ATOM 799 C CA . LYS A 1 103 ? -26.490 -1.609 -3.684 1.00 69.75 103 LYS A CA 1
ATOM 800 C C . LYS A 1 103 ? -27.076 -0.249 -4.054 1.00 69.75 103 LYS A C 1
ATOM 802 O O . LYS A 1 103 ? -26.907 0.716 -3.315 1.00 69.75 103 LYS A O 1
ATOM 807 N N . GLN A 1 104 ? -27.717 -0.164 -5.214 1.00 71.44 104 GLN A N 1
ATOM 808 C CA . GLN A 1 104 ? -28.289 1.069 -5.739 1.00 71.44 104 GLN A CA 1
ATOM 809 C C . GLN A 1 104 ? -29.624 1.442 -5.078 1.00 71.44 104 GLN A C 1
ATOM 811 O O . GLN A 1 104 ? -29.936 2.628 -4.993 1.00 71.44 104 GLN A O 1
ATOM 816 N N . ASP A 1 105 ? -30.354 0.454 -4.556 1.00 76.06 105 ASP A N 1
ATOM 817 C CA . ASP A 1 105 ? -31.631 0.640 -3.859 1.00 76.06 105 ASP A CA 1
ATOM 818 C C . ASP A 1 105 ? -31.460 0.752 -2.336 1.00 76.06 105 ASP A C 1
ATOM 820 O O . ASP A 1 105 ? -32.417 1.033 -1.614 1.00 76.06 105 ASP A O 1
ATOM 824 N N . TRP A 1 106 ? -30.239 0.555 -1.831 1.00 77.56 106 TRP A N 1
ATOM 825 C CA . TRP A 1 106 ? -29.913 0.649 -0.413 1.00 77.56 106 TRP A CA 1
ATOM 826 C C . TRP A 1 106 ? -29.887 2.120 0.055 1.00 77.56 106 TRP A C 1
ATOM 828 O O . TRP A 1 106 ? -28.992 2.880 -0.328 1.00 77.56 106 TRP A O 1
ATOM 838 N N . PRO A 1 107 ? -30.831 2.560 0.914 1.00 73.25 107 PRO A N 1
ATOM 839 C CA . PRO A 1 107 ? -30.997 3.977 1.244 1.00 73.25 107 PRO A CA 1
ATOM 840 C C . PRO A 1 107 ? -30.010 4.484 2.310 1.00 73.25 107 PRO A C 1
ATOM 842 O O . PRO A 1 107 ? -30.060 5.657 2.683 1.00 73.25 107 PRO A O 1
ATOM 845 N N . ILE A 1 108 ? -29.133 3.620 2.837 1.00 75.56 108 ILE A N 1
ATOM 846 C CA . ILE A 1 108 ? -28.259 3.923 3.977 1.00 75.56 108 ILE A CA 1
ATOM 847 C C . ILE A 1 108 ? -26.796 3.905 3.536 1.00 75.56 108 ILE A C 1
ATOM 849 O O . ILE A 1 108 ? -26.236 2.871 3.195 1.00 75.56 108 ILE A O 1
ATOM 853 N N . LYS A 1 109 ? -26.112 5.044 3.622 1.00 77.62 109 LYS A N 1
ATOM 854 C CA . LYS A 1 109 ? -24.662 5.075 3.417 1.00 77.62 109 LYS A CA 1
ATOM 855 C C . LYS A 1 109 ? -23.938 4.811 4.734 1.00 77.62 109 LYS A C 1
ATOM 857 O O . LYS A 1 109 ? -24.032 5.619 5.656 1.00 77.62 109 LYS A O 1
ATOM 862 N N . VAL A 1 110 ? -23.213 3.698 4.810 1.00 81.69 110 VAL A N 1
ATOM 863 C CA . VAL A 1 110 ? -22.390 3.349 5.975 1.00 81.69 110 VAL A CA 1
ATOM 864 C C . VAL A 1 110 ? -20.982 3.899 5.774 1.00 81.69 110 VAL A C 1
ATOM 866 O O . VAL A 1 110 ? -20.376 3.701 4.724 1.00 81.69 110 VAL A O 1
ATOM 869 N N . TRP A 1 111 ? -20.478 4.605 6.783 1.00 79.88 111 TRP A N 1
ATOM 870 C CA . TRP A 1 111 ? -19.088 5.040 6.865 1.00 79.88 111 TRP A CA 1
ATOM 871 C C . TRP A 1 111 ? -18.444 4.346 8.056 1.00 79.88 111 TRP A C 1
ATOM 873 O O . TRP A 1 111 ? -19.060 4.252 9.120 1.00 79.88 111 TRP A O 1
ATOM 883 N N . TYR A 1 112 ? -17.214 3.889 7.882 1.00 83.50 112 TYR A N 1
ATOM 884 C CA . TYR A 1 112 ? -16.437 3.243 8.925 1.00 83.50 112 TYR A CA 1
ATOM 885 C C . TYR A 1 112 ? -15.038 3.846 8.967 1.00 83.50 112 TYR A C 1
ATOM 887 O O . TYR A 1 112 ? -14.537 4.355 7.969 1.00 83.50 112 TYR A O 1
ATOM 895 N N . ASP A 1 113 ? -14.442 3.815 10.149 1.00 80.88 113 ASP A N 1
ATOM 896 C CA . ASP A 1 113 ? -13.079 4.265 10.395 1.00 80.88 113 ASP A CA 1
ATOM 897 C C . ASP A 1 113 ? -12.487 3.399 11.513 1.00 80.88 113 ASP A C 1
ATOM 899 O O . ASP A 1 113 ? -13.203 2.956 12.419 1.00 80.88 113 ASP A O 1
ATOM 903 N N . GLY A 1 114 ? -11.192 3.117 11.432 1.00 78.00 114 GLY A N 1
ATOM 904 C CA . GLY A 1 114 ? -10.489 2.266 12.379 1.00 78.00 114 GLY A CA 1
ATOM 905 C C . GLY A 1 114 ? -9.018 2.102 12.023 1.00 78.00 114 GLY A C 1
ATOM 906 O O . GLY A 1 114 ? -8.662 1.924 10.861 1.00 78.00 114 GLY A O 1
ATOM 907 N N . SER A 1 115 ? -8.163 2.086 13.047 1.00 71.94 115 SER A N 1
ATOM 908 C CA . SER A 1 115 ? -6.702 2.065 12.886 1.00 71.94 115 SER A CA 1
ATOM 909 C C . SER A 1 115 ? -6.171 0.871 12.084 1.00 71.94 115 SER A C 1
ATOM 911 O O . SER A 1 115 ? -5.186 0.996 11.366 1.00 71.94 115 SER A O 1
ATOM 913 N N . GLU A 1 116 ? -6.811 -0.294 12.200 1.00 77.31 116 GLU A N 1
ATOM 914 C CA . GLU A 1 116 ? -6.416 -1.504 11.463 1.00 77.31 116 GLU A CA 1
ATOM 915 C C . GLU A 1 116 ? -7.143 -1.627 10.110 1.00 77.31 116 GLU A C 1
ATOM 917 O O . GLU A 1 116 ? -6.634 -2.280 9.202 1.00 77.31 116 GLU A O 1
ATOM 922 N N . LEU A 1 117 ? -8.301 -0.972 9.946 1.00 79.75 117 LEU A N 1
ATOM 923 C CA . LEU A 1 117 ? -9.097 -1.013 8.712 1.00 79.75 117 LEU A CA 1
ATOM 924 C C . LEU A 1 117 ? -8.416 -0.234 7.585 1.00 79.75 117 LEU A C 1
ATOM 926 O O . LEU A 1 117 ? -8.327 -0.736 6.467 1.00 79.75 117 LEU A O 1
ATOM 930 N N . GLU A 1 118 ? -7.868 0.942 7.900 1.00 79.44 118 GLU A N 1
ATOM 931 C CA . GLU A 1 118 ? -7.151 1.780 6.932 1.00 79.44 118 GLU A CA 1
ATOM 932 C C . GLU A 1 118 ? -5.988 1.014 6.283 1.00 79.44 118 GLU A C 1
ATOM 934 O O . GLU A 1 118 ? -5.828 1.018 5.065 1.00 79.44 118 GLU A O 1
ATOM 939 N N . THR A 1 119 ? -5.206 0.282 7.083 1.00 80.69 119 THR A N 1
ATOM 940 C CA . THR A 1 119 ? -4.047 -0.473 6.578 1.00 80.69 119 THR A CA 1
ATOM 941 C C . THR A 1 119 ? -4.469 -1.587 5.616 1.00 80.69 119 THR A C 1
ATOM 943 O O . THR A 1 119 ? -3.814 -1.808 4.595 1.00 80.69 119 THR A O 1
ATOM 946 N N . VAL A 1 120 ? -5.571 -2.279 5.917 1.00 8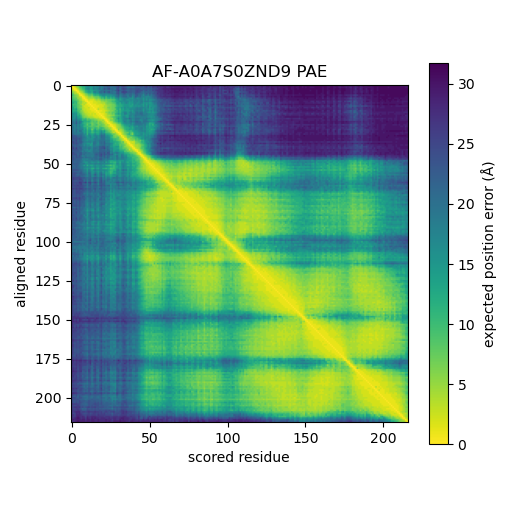2.44 120 VAL A N 1
ATOM 947 C CA . VAL A 1 120 ? -6.103 -3.356 5.068 1.00 82.44 120 VAL A CA 1
ATOM 948 C C . VAL A 1 120 ? -6.661 -2.795 3.761 1.00 82.44 120 VAL A C 1
ATOM 950 O O . VAL A 1 120 ? -6.359 -3.325 2.693 1.00 82.44 120 VAL A O 1
ATOM 953 N N . GLU A 1 121 ? -7.419 -1.700 3.824 1.00 83.94 121 GLU A N 1
ATOM 954 C CA . GLU A 1 121 ? -7.990 -1.041 2.645 1.00 83.94 121 GLU A CA 1
ATOM 955 C C . GLU A 1 121 ? -6.899 -0.504 1.709 1.00 83.94 121 GLU A C 1
ATOM 957 O O . GLU A 1 121 ? -6.960 -0.699 0.489 1.00 83.94 121 GLU A O 1
ATOM 962 N N . VAL A 1 122 ? -5.849 0.093 2.279 1.00 84.75 122 VAL A N 1
ATOM 963 C CA . VAL A 1 122 ? -4.666 0.523 1.529 1.00 84.75 122 VAL A CA 1
ATOM 964 C C . VAL A 1 122 ? -4.000 -0.669 0.843 1.00 84.75 122 VAL A C 1
ATOM 966 O O . VAL A 1 122 ? -3.691 -0.582 -0.344 1.00 84.75 122 VAL A O 1
ATOM 969 N N . LEU A 1 123 ? -3.804 -1.794 1.539 1.00 83.38 123 LEU A N 1
ATOM 970 C CA . LEU A 1 123 ? -3.170 -2.979 0.953 1.00 83.38 123 LEU A CA 1
ATOM 971 C C . LEU A 1 123 ? -4.016 -3.593 -0.174 1.00 83.38 123 LEU A C 1
ATOM 973 O O . LEU A 1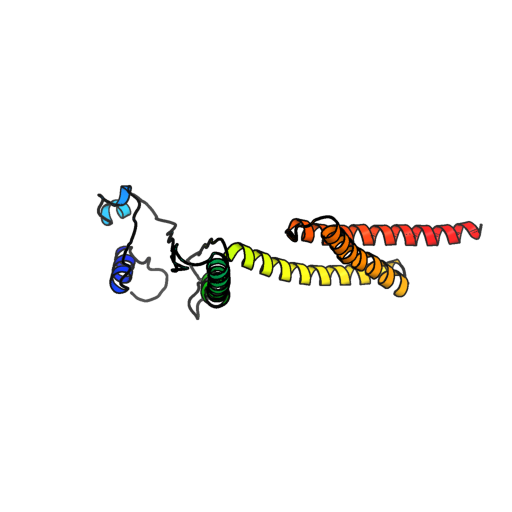 123 ? -3.473 -3.957 -1.219 1.00 83.38 123 LEU A O 1
ATOM 977 N N . GLN A 1 124 ? -5.335 -3.682 0.013 1.00 85.19 124 GLN A N 1
ATOM 978 C CA . GLN A 1 124 ? -6.265 -4.190 -0.998 1.00 85.19 124 GLN A CA 1
ATOM 979 C C . GLN A 1 124 ? -6.251 -3.313 -2.257 1.00 85.19 124 GLN A C 1
ATOM 981 O O . GLN A 1 124 ? -6.147 -3.827 -3.374 1.00 85.19 124 GLN A O 1
ATOM 986 N N . THR A 1 125 ? -6.294 -1.992 -2.077 1.00 87.00 125 THR A N 1
ATOM 987 C CA . THR A 1 125 ? -6.207 -1.022 -3.178 1.00 87.00 125 THR A CA 1
ATOM 988 C C . THR A 1 125 ? -4.867 -1.142 -3.900 1.00 87.00 125 THR A C 1
ATOM 990 O O . THR A 1 125 ? -4.825 -1.243 -5.124 1.00 87.00 125 THR A O 1
ATOM 993 N N . LEU A 1 126 ? -3.772 -1.250 -3.145 1.00 86.19 126 LEU A N 1
ATOM 994 C CA . LEU A 1 126 ? -2.425 -1.383 -3.691 1.00 86.19 126 LEU A CA 1
ATOM 995 C C . LEU A 1 126 ? -2.273 -2.652 -4.541 1.00 86.19 126 LEU A C 1
ATOM 997 O O . LEU A 1 126 ? -1.672 -2.600 -5.609 1.00 86.19 126 LEU A O 1
ATOM 1001 N N . MET A 1 127 ? -2.850 -3.784 -4.127 1.00 85.69 127 MET A N 1
ATOM 1002 C CA . MET A 1 127 ? -2.841 -5.014 -4.934 1.00 85.69 127 MET A CA 1
ATOM 1003 C C . MET A 1 127 ? -3.596 -4.851 -6.258 1.00 85.69 127 MET A C 1
ATOM 1005 O O . MET A 1 127 ? -3.120 -5.310 -7.301 1.00 85.69 127 MET A O 1
ATOM 1009 N N . SER A 1 128 ? -4.744 -4.170 -6.235 1.00 87.00 128 SER A N 1
ATOM 1010 C CA . SER A 1 128 ? -5.486 -3.841 -7.456 1.00 87.00 128 SER A CA 1
ATOM 1011 C C . SER A 1 128 ? -4.653 -2.954 -8.388 1.00 87.00 128 SER A C 1
ATOM 1013 O O . SER A 1 128 ? -4.539 -3.232 -9.584 1.00 87.00 128 SER A O 1
ATOM 1015 N N . ASP A 1 129 ? -3.991 -1.936 -7.841 1.00 88.00 129 ASP A N 1
ATOM 1016 C CA . ASP A 1 129 ? -3.133 -1.038 -8.612 1.00 88.00 129 ASP A CA 1
ATOM 1017 C C . ASP A 1 129 ? -1.911 -1.755 -9.194 1.00 88.00 129 ASP A C 1
ATOM 1019 O O . ASP A 1 129 ? -1.530 -1.483 -10.331 1.00 88.00 129 ASP A O 1
ATOM 1023 N N . VAL A 1 130 ? -1.314 -2.711 -8.472 1.00 86.38 130 VAL A N 1
ATOM 1024 C CA . VAL A 1 130 ? -0.224 -3.558 -8.991 1.00 86.38 130 VAL A CA 1
ATOM 1025 C C . VAL A 1 130 ? -0.697 -4.358 -10.205 1.00 86.38 130 VAL A C 1
ATOM 1027 O O . VAL A 1 130 ? 0.022 -4.451 -11.200 1.00 86.38 130 VAL A O 1
ATOM 1030 N N . MET A 1 131 ? -1.910 -4.913 -10.171 1.00 88.56 131 MET A N 1
ATOM 1031 C CA . MET A 1 131 ? -2.457 -5.656 -11.308 1.00 88.56 131 MET A CA 1
ATOM 1032 C C . MET A 1 131 ? -2.646 -4.751 -12.534 1.00 88.56 131 MET A C 1
ATOM 1034 O O . MET A 1 131 ? -2.256 -5.116 -13.648 1.00 88.56 131 MET A O 1
ATOM 1038 N N . LEU A 1 132 ? -3.178 -3.544 -12.327 1.00 88.62 132 LEU A N 1
ATOM 1039 C CA . LEU A 1 132 ? -3.294 -2.531 -13.378 1.00 88.62 132 LEU A CA 1
ATOM 1040 C C . LEU A 1 132 ? -1.915 -2.081 -13.891 1.00 88.62 132 LEU A C 1
ATOM 1042 O O . LEU A 1 132 ? -1.737 -1.892 -15.098 1.00 88.62 132 LEU A O 1
ATOM 1046 N N . ALA A 1 133 ? -0.918 -1.980 -13.007 1.00 86.75 133 ALA A N 1
ATOM 1047 C CA . ALA A 1 133 ? 0.464 -1.649 -13.347 1.00 86.75 133 ALA A CA 1
ATOM 1048 C C . ALA A 1 133 ? 1.084 -2.682 -14.286 1.00 86.75 133 ALA A C 1
ATOM 1050 O O . ALA A 1 133 ? 1.671 -2.321 -15.304 1.00 86.75 133 ALA A O 1
ATOM 1051 N N . VAL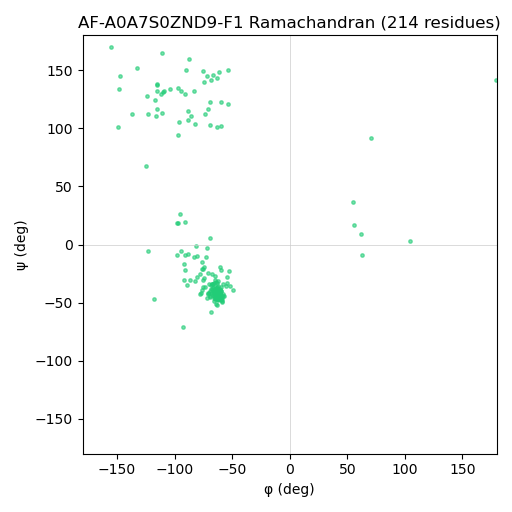 A 1 134 ? 0.919 -3.970 -13.977 1.00 87.12 134 VAL A N 1
ATOM 1052 C CA . VAL A 1 134 ? 1.402 -5.071 -14.820 1.00 87.12 134 VAL A CA 1
ATOM 1053 C C . VAL A 1 134 ? 0.733 -5.029 -16.196 1.00 87.12 134 VAL A C 1
ATOM 1055 O O . VAL A 1 134 ? 1.408 -5.202 -17.214 1.00 87.12 134 VAL A O 1
ATOM 1058 N N . GLY A 1 135 ? -0.570 -4.733 -16.246 1.00 89.38 135 GLY A N 1
ATOM 1059 C CA . GLY A 1 135 ? -1.294 -4.525 -17.502 1.00 89.38 135 GLY A CA 1
ATOM 1060 C C . GLY A 1 135 ? -0.719 -3.371 -18.333 1.00 89.38 135 GLY A C 1
ATOM 1061 O O . GLY A 1 135 ? -0.428 -3.543 -19.519 1.00 89.38 135 GLY A O 1
ATOM 1062 N N . SER A 1 136 ? -0.477 -2.219 -17.701 1.00 87.44 136 SER A N 1
ATOM 1063 C CA . SER A 1 136 ? 0.164 -1.057 -18.333 1.00 87.44 136 SER A CA 1
ATOM 1064 C C . SER A 1 136 ? 1.574 -1.383 -18.838 1.00 87.44 136 SER A C 1
ATOM 1066 O O . SER A 1 136 ? 1.937 -1.056 -19.966 1.00 87.44 136 SER A O 1
ATOM 1068 N N . MET A 1 137 ? 2.354 -2.121 -18.052 1.00 85.31 137 MET A N 1
ATOM 1069 C CA . MET A 1 137 ? 3.709 -2.524 -18.415 1.00 85.31 137 MET A CA 1
ATOM 1070 C C . MET A 1 137 ? 3.735 -3.460 -19.629 1.00 85.31 137 MET A C 1
ATOM 1072 O O . MET A 1 137 ? 4.579 -3.300 -20.512 1.00 85.31 137 MET A O 1
ATOM 1076 N N . CYS A 1 138 ? 2.774 -4.383 -19.732 1.00 88.00 138 CYS A N 1
ATOM 1077 C CA . CYS A 1 138 ? 2.588 -5.188 -20.941 1.00 88.00 138 CYS A CA 1
ATOM 1078 C C . CYS A 1 138 ? 2.259 -4.318 -22.159 1.00 88.00 138 CYS A C 1
ATOM 1080 O O . CYS A 1 138 ? 2.812 -4.538 -23.236 1.00 88.00 138 CYS A O 1
ATOM 1082 N N . PHE A 1 139 ? 1.398 -3.310 -22.002 1.00 88.19 139 PHE A N 1
ATOM 1083 C CA . PHE A 1 139 ? 1.079 -2.380 -23.085 1.00 88.19 139 PHE A CA 1
ATOM 1084 C C . PHE A 1 139 ? 2.317 -1.596 -23.553 1.00 88.19 139 PHE A C 1
ATOM 1086 O O . PHE A 1 139 ? 2.566 -1.504 -24.757 1.00 88.19 139 PHE A O 1
ATOM 1093 N N . VAL A 1 140 ? 3.144 -1.110 -22.620 1.00 86.50 140 VAL A N 1
ATOM 1094 C CA . VAL A 1 140 ? 4.419 -0.440 -22.928 1.00 86.50 140 VAL A CA 1
ATOM 1095 C C . VAL A 1 140 ? 5.377 -1.377 -23.666 1.00 86.50 140 VAL A C 1
ATOM 1097 O O . VAL A 1 140 ? 5.978 -0.961 -24.653 1.00 86.50 140 VAL A O 1
ATOM 1100 N N . LEU A 1 141 ? 5.484 -2.647 -23.259 1.00 85.06 141 LEU A N 1
ATOM 1101 C CA . LEU A 1 141 ? 6.312 -3.642 -23.954 1.00 85.06 141 LEU A CA 1
ATOM 1102 C C . LEU A 1 141 ? 5.864 -3.841 -25.405 1.00 85.06 141 LEU A C 1
ATOM 1104 O O . LEU A 1 141 ? 6.690 -3.875 -26.320 1.00 85.06 141 LEU A O 1
ATOM 1108 N N . VAL A 1 142 ? 4.554 -3.962 -25.629 1.00 86.81 142 VAL A N 1
ATOM 1109 C CA . VAL A 1 142 ? 3.984 -4.114 -26.973 1.00 86.81 142 VAL A CA 1
ATOM 1110 C C . VAL A 1 142 ? 4.291 -2.878 -27.818 1.00 86.81 142 VAL A C 1
ATOM 1112 O O . VAL A 1 142 ? 4.792 -3.005 -28.936 1.00 86.81 142 VAL A O 1
ATOM 1115 N N . TYR A 1 143 ? 4.065 -1.682 -27.272 1.00 85.88 143 TYR A N 1
ATOM 1116 C CA . TYR A 1 143 ? 4.366 -0.423 -27.950 1.00 85.88 143 TYR A CA 1
ATOM 1117 C C . TYR A 1 143 ? 5.861 -0.285 -28.282 1.00 85.88 143 TYR A C 1
ATOM 1119 O O . TYR A 1 143 ? 6.218 0.020 -29.423 1.00 85.88 143 TYR A O 1
ATOM 1127 N N . MET A 1 144 ? 6.745 -0.604 -27.330 1.00 81.25 144 MET A N 1
ATOM 1128 C CA . MET A 1 144 ? 8.191 -0.630 -27.554 1.00 81.25 144 MET A CA 1
ATOM 1129 C C . MET A 1 144 ? 8.586 -1.597 -28.660 1.00 81.25 144 MET A C 1
ATOM 1131 O O . MET A 1 144 ? 9.392 -1.263 -29.525 1.00 81.25 144 MET A O 1
ATOM 1135 N N . THR A 1 145 ? 8.001 -2.789 -28.660 1.00 84.38 145 THR A N 1
ATOM 1136 C CA . THR A 1 145 ? 8.283 -3.811 -29.666 1.00 84.38 145 THR A CA 1
ATOM 1137 C C . THR A 1 145 ? 7.930 -3.319 -31.072 1.00 84.38 145 THR A C 1
ATOM 1139 O O . THR A 1 145 ? 8.721 -3.505 -32.002 1.00 84.38 145 THR A O 1
ATOM 1142 N N . PHE A 1 146 ? 6.790 -2.637 -31.235 1.00 82.75 146 PHE A N 1
ATOM 1143 C CA . PHE A 1 146 ? 6.404 -2.034 -32.514 1.00 82.75 146 PHE A CA 1
ATOM 1144 C C . PHE A 1 146 ? 7.349 -0.908 -32.949 1.00 82.75 146 PHE A C 1
ATOM 1146 O O . PHE A 1 146 ? 7.731 -0.851 -34.118 1.00 82.75 146 PHE A O 1
ATOM 1153 N N . HIS A 1 147 ? 7.757 -0.038 -32.024 1.00 76.88 147 HIS A N 1
ATOM 1154 C CA . HIS A 1 147 ? 8.615 1.109 -32.323 1.00 76.88 147 HIS A CA 1
ATOM 1155 C C . HIS A 1 147 ? 10.069 0.701 -32.637 1.00 76.88 147 HIS A C 1
ATOM 1157 O O . HIS A 1 147 ? 10.664 1.115 -33.637 1.00 76.88 147 HIS A O 1
ATOM 1163 N N . THR A 1 148 ? 10.643 -0.182 -31.822 1.00 76.62 148 THR A N 1
ATOM 1164 C CA . THR A 1 148 ? 12.027 -0.647 -31.958 1.00 76.62 148 THR A CA 1
ATOM 1165 C C . THR A 1 148 ? 12.189 -1.668 -33.095 1.00 76.62 148 THR A C 1
ATOM 1167 O O . THR A 1 148 ? 13.295 -1.815 -33.613 1.00 76.62 148 THR A O 1
ATOM 1170 N N . ARG A 1 149 ? 11.106 -2.342 -33.531 1.00 78.31 149 ARG A N 1
ATOM 1171 C CA . ARG A 1 149 ? 11.092 -3.473 -34.496 1.00 78.31 149 ARG A CA 1
ATOM 1172 C C . ARG A 1 149 ? 11.992 -4.653 -34.093 1.00 78.31 149 ARG A C 1
ATOM 1174 O O . ARG A 1 149 ? 12.290 -5.513 -34.917 1.00 78.31 149 ARG A O 1
ATOM 1181 N N . SER A 1 150 ? 12.395 -4.720 -32.824 1.00 79.06 150 SER A N 1
ATOM 1182 C CA . SER A 1 150 ? 13.177 -5.812 -32.241 1.00 79.06 150 SER A CA 1
ATOM 1183 C C . SER A 1 150 ? 12.616 -6.172 -30.869 1.00 79.06 150 SER A C 1
ATOM 1185 O O . SER A 1 150 ? 12.700 -5.387 -29.922 1.00 79.06 150 SER A O 1
ATOM 1187 N N . VAL A 1 151 ? 12.047 -7.377 -30.770 1.00 76.19 151 VAL A N 1
ATOM 1188 C CA . VAL A 1 151 ? 11.435 -7.912 -29.541 1.00 76.19 151 VAL A CA 1
ATOM 1189 C C . VAL A 1 151 ? 12.483 -8.084 -28.441 1.00 76.19 151 VAL A C 1
ATOM 1191 O O . VAL A 1 151 ? 12.225 -7.775 -27.283 1.00 76.19 151 VAL A O 1
ATOM 1194 N N . PHE A 1 152 ? 13.690 -8.531 -28.800 1.00 83.75 152 PHE A N 1
ATOM 1195 C CA . PHE A 1 152 ? 14.765 -8.757 -27.835 1.00 83.75 152 PHE A CA 1
ATOM 1196 C C . PHE A 1 152 ? 15.209 -7.458 -27.167 1.00 83.75 152 PHE A C 1
ATOM 1198 O O . PHE A 1 152 ? 15.338 -7.417 -25.948 1.00 83.75 152 PHE A O 1
ATOM 1205 N N . LEU A 1 153 ? 15.394 -6.385 -27.942 1.00 81.56 153 LEU A N 1
ATOM 1206 C CA . LEU A 1 153 ? 15.867 -5.115 -27.393 1.00 81.56 153 LEU A CA 1
ATOM 1207 C C . LEU A 1 153 ? 14.822 -4.479 -26.464 1.00 81.56 153 LEU A C 1
ATOM 1209 O O . LEU A 1 153 ? 15.174 -3.976 -25.400 1.00 81.56 153 LEU A O 1
ATOM 1213 N N . SER A 1 154 ? 13.537 -4.581 -26.819 1.00 84.31 154 SER A N 1
ATOM 1214 C CA . SER A 1 154 ? 12.439 -4.140 -25.955 1.00 84.31 154 SER A CA 1
ATOM 1215 C C . SER A 1 154 ? 12.345 -4.968 -24.667 1.00 84.31 154 SER A C 1
ATOM 1217 O O . SER A 1 154 ? 12.232 -4.391 -23.587 1.00 84.31 154 SER A O 1
ATOM 1219 N N . LEU A 1 155 ? 12.449 -6.300 -24.756 1.00 85.25 155 LEU A N 1
ATOM 1220 C CA . LEU A 1 155 ? 12.361 -7.187 -23.594 1.00 85.25 155 LEU A CA 1
ATOM 1221 C C . LEU A 1 155 ? 13.524 -6.971 -22.618 1.00 85.25 155 LEU A C 1
ATOM 1223 O O . LEU A 1 155 ? 13.294 -6.835 -21.420 1.00 85.25 155 LEU A O 1
ATOM 1227 N N . PHE A 1 156 ? 14.764 -6.911 -23.115 1.00 88.81 156 PHE A N 1
ATOM 1228 C CA . PHE A 1 156 ? 15.934 -6.671 -22.267 1.00 88.81 156 PHE A CA 1
ATOM 1229 C C . PHE A 1 156 ? 15.950 -5.251 -21.698 1.00 88.81 156 PHE A C 1
ATOM 1231 O O . PHE A 1 156 ? 16.286 -5.085 -20.528 1.00 88.81 156 PHE A O 1
ATOM 1238 N N . GLY A 1 157 ? 15.537 -4.242 -22.474 1.00 86.75 157 GLY A N 1
ATOM 1239 C CA . GLY A 1 157 ? 15.391 -2.874 -21.976 1.00 86.75 157 GLY A CA 1
ATOM 1240 C C . GLY A 1 157 ? 14.397 -2.797 -20.818 1.00 86.75 157 GLY A C 1
ATOM 1241 O O . GLY A 1 157 ? 14.717 -2.259 -19.759 1.00 86.75 157 GLY A O 1
ATOM 1242 N N . LEU A 1 158 ? 13.227 -3.424 -20.973 1.00 86.75 158 LEU A N 1
ATOM 1243 C CA . LEU A 1 158 ? 12.222 -3.474 -19.916 1.00 86.75 158 LEU A CA 1
ATOM 1244 C C . LEU A 1 158 ? 12.691 -4.281 -18.698 1.00 86.75 158 LEU A C 1
ATOM 1246 O O . LEU A 1 158 ? 12.484 -3.851 -17.567 1.00 86.75 158 LEU A O 1
ATOM 1250 N N . LEU A 1 159 ? 13.368 -5.413 -18.911 1.00 89.94 159 LEU A N 1
ATOM 1251 C CA . LEU A 1 159 ? 13.915 -6.242 -17.835 1.00 89.94 159 LEU A CA 1
ATOM 1252 C C . LEU A 1 159 ? 14.941 -5.467 -17.002 1.00 89.94 159 LEU A C 1
ATOM 1254 O O . LEU A 1 159 ? 14.896 -5.531 -15.777 1.00 89.94 159 LEU A O 1
ATOM 1258 N N . VAL A 1 160 ? 15.830 -4.698 -17.637 1.00 91.12 160 VAL A N 1
ATOM 1259 C CA . VAL A 1 160 ? 16.804 -3.849 -16.931 1.00 91.12 160 VAL A CA 1
ATOM 1260 C C . VAL A 1 160 ? 16.095 -2.810 -16.058 1.00 91.12 160 VAL A C 1
ATOM 1262 O O . VAL A 1 160 ? 16.473 -2.629 -14.899 1.00 91.12 160 VAL A O 1
ATOM 1265 N N . ILE A 1 161 ? 15.028 -2.185 -16.566 1.00 91.12 161 ILE A N 1
ATOM 1266 C CA . ILE A 1 161 ? 14.207 -1.247 -15.788 1.00 91.12 161 ILE A CA 1
ATOM 1267 C C . ILE A 1 161 ? 13.540 -1.972 -14.609 1.00 91.12 161 ILE A C 1
ATOM 1269 O O . ILE A 1 161 ? 13.640 -1.501 -13.477 1.00 91.12 161 ILE A O 1
ATOM 1273 N N . CYS A 1 162 ? 12.939 -3.147 -14.828 1.00 89.00 162 CYS A N 1
ATOM 1274 C CA . CYS A 1 162 ? 12.348 -3.960 -13.762 1.00 89.00 162 CYS A CA 1
ATOM 1275 C C . CYS A 1 162 ? 13.358 -4.333 -12.677 1.00 89.00 162 CYS A C 1
ATOM 1277 O O . CYS A 1 162 ? 13.033 -4.234 -11.501 1.00 89.00 162 CYS A O 1
ATOM 1279 N N . VAL A 1 163 ? 14.569 -4.756 -13.053 1.00 91.31 163 VAL A N 1
ATOM 1280 C CA . VAL A 1 163 ? 15.625 -5.187 -12.120 1.00 91.31 163 VAL A CA 1
ATOM 1281 C C . VAL A 1 163 ? 16.211 -4.008 -11.341 1.00 91.31 163 VAL A C 1
ATOM 1283 O O . VAL A 1 163 ? 16.673 -4.191 -10.214 1.00 91.31 163 VAL A O 1
ATOM 1286 N N . SER A 1 164 ? 16.129 -2.785 -11.872 1.00 91.81 164 SER A N 1
ATOM 1287 C CA . SER A 1 164 ? 16.572 -1.583 -11.155 1.00 91.81 164 SER A CA 1
ATOM 1288 C C . SER A 1 164 ? 15.785 -1.331 -9.858 1.00 91.81 164 SER A C 1
ATOM 1290 O O . SER A 1 164 ? 16.359 -0.856 -8.879 1.00 91.81 164 SER A O 1
ATOM 1292 N N . ILE A 1 165 ? 14.505 -1.719 -9.809 1.00 90.00 165 ILE A N 1
ATOM 1293 C CA . ILE A 1 165 ? 13.616 -1.533 -8.652 1.00 90.00 165 ILE A CA 1
ATOM 1294 C C . ILE A 1 165 ? 14.034 -2.400 -7.445 1.00 90.00 165 ILE A C 1
ATOM 1296 O O . ILE A 1 165 ? 14.323 -1.829 -6.391 1.00 90.00 165 ILE A O 1
ATOM 1300 N N . PRO A 1 166 ? 14.119 -3.747 -7.537 1.00 89.69 166 PRO A N 1
ATOM 1301 C CA . PRO A 1 166 ? 14.562 -4.575 -6.419 1.00 89.69 166 PRO A CA 1
ATOM 1302 C C . PRO A 1 166 ? 16.015 -4.279 -6.052 1.00 89.69 166 PRO A C 1
ATOM 1304 O O . PRO A 1 166 ? 16.363 -4.319 -4.875 1.00 89.69 166 PRO A O 1
ATOM 1307 N N . PHE A 1 167 ? 16.856 -3.919 -7.027 1.00 91.88 167 PHE A N 1
ATOM 1308 C CA . PHE A 1 167 ? 18.220 -3.486 -6.750 1.00 91.88 167 PHE A CA 1
ATOM 1309 C C . PHE A 1 167 ? 18.241 -2.220 -5.881 1.00 91.88 167 PHE A C 1
ATOM 1311 O O . PHE A 1 167 ? 18.919 -2.189 -4.856 1.00 91.88 167 PHE A O 1
ATOM 1318 N N . SER A 1 168 ? 17.440 -1.207 -6.224 1.00 89.31 168 SER A N 1
ATOM 1319 C CA . SER A 1 168 ? 17.279 0.004 -5.412 1.00 89.31 168 SER A CA 1
ATOM 1320 C C . SER A 1 168 ? 16.746 -0.308 -4.010 1.00 89.31 168 SER A C 1
ATOM 1322 O O . SER A 1 168 ? 17.256 0.236 -3.031 1.00 89.31 168 SER A O 1
ATOM 1324 N N . TYR A 1 169 ? 15.792 -1.236 -3.890 1.00 88.00 169 TYR A N 1
ATOM 1325 C CA . TYR A 1 169 ? 15.244 -1.661 -2.601 1.00 88.00 169 TYR A CA 1
ATOM 1326 C C . TYR A 1 169 ? 16.288 -2.345 -1.704 1.00 88.00 169 TYR A C 1
ATOM 1328 O O . TYR A 1 169 ? 16.399 -2.012 -0.526 1.00 88.00 169 TYR A O 1
ATOM 1336 N N . VAL A 1 170 ? 17.110 -3.245 -2.256 1.00 89.62 170 VAL A N 1
ATOM 1337 C CA . VAL A 1 170 ? 18.212 -3.887 -1.514 1.00 89.62 170 VAL A CA 1
ATOM 1338 C C . VAL A 1 170 ? 19.231 -2.850 -1.043 1.00 89.62 170 VAL A C 1
ATOM 1340 O O . VAL A 1 170 ? 19.677 -2.902 0.102 1.00 89.62 170 VAL A O 1
ATOM 1343 N N . PHE A 1 171 ? 19.567 -1.873 -1.889 1.00 89.56 171 PHE A N 1
ATOM 1344 C CA . PHE A 1 171 ? 20.440 -0.765 -1.495 1.00 89.56 171 PHE A CA 1
ATOM 1345 C C . PHE A 1 171 ? 19.825 0.094 -0.389 1.00 89.56 171 PHE A C 1
ATOM 1347 O O . PHE A 1 171 ? 20.523 0.480 0.548 1.00 89.56 171 PHE A O 1
ATOM 1354 N N . PHE A 1 172 ? 18.523 0.365 -0.467 1.00 86.69 172 PHE A N 1
ATOM 1355 C CA . PHE A 1 172 ? 17.808 1.113 0.558 1.00 86.69 172 PHE A CA 1
ATOM 1356 C C . PHE A 1 172 ? 17.816 0.381 1.904 1.00 86.69 172 PHE A C 1
ATOM 1358 O O . PHE A 1 172 ? 18.118 1.001 2.915 1.00 86.69 172 PHE A O 1
ATOM 1365 N N . LEU A 1 173 ? 17.576 -0.932 1.917 1.00 86.38 173 LEU A N 1
ATOM 1366 C CA . LEU A 1 173 ? 17.678 -1.776 3.116 1.00 86.38 173 LEU A CA 1
ATOM 1367 C C . LEU A 1 173 ? 19.100 -1.841 3.687 1.00 86.38 173 LEU A C 1
ATOM 1369 O O . LEU A 1 173 ? 19.281 -1.882 4.900 1.00 86.38 173 LEU A O 1
ATOM 1373 N N . ALA A 1 174 ? 20.116 -1.871 2.824 1.00 88.56 174 ALA A N 1
ATOM 1374 C CA . ALA A 1 174 ? 21.509 -1.896 3.258 1.00 88.56 174 ALA A CA 1
ATOM 1375 C C . ALA A 1 174 ? 21.939 -0.574 3.919 1.00 88.56 174 ALA A C 1
ATOM 1377 O O . ALA A 1 174 ? 22.749 -0.583 4.844 1.00 88.56 174 ALA A O 1
ATOM 1378 N N . LEU A 1 175 ? 21.408 0.558 3.446 1.00 86.81 175 LEU A N 1
ATOM 1379 C CA . LEU A 1 175 ? 21.733 1.897 3.950 1.00 86.81 175 LEU A CA 1
ATOM 1380 C C . LEU A 1 175 ? 20.832 2.336 5.110 1.00 86.81 175 LEU A C 1
ATOM 1382 O O . LEU A 1 175 ? 21.278 3.049 6.007 1.00 86.81 175 LEU A O 1
ATOM 1386 N N . SER A 1 176 ? 19.566 1.930 5.085 1.00 78.50 176 SER A N 1
ATOM 1387 C CA . SER A 1 176 ? 18.538 2.321 6.039 1.00 78.50 176 SER A CA 1
ATOM 1388 C C . SER A 1 176 ? 18.171 1.114 6.896 1.00 78.50 176 SER A C 1
ATOM 1390 O O . SER A 1 176 ? 17.576 0.156 6.418 1.00 78.50 176 SER A O 1
ATOM 1392 N N . HIS A 1 177 ? 18.483 1.157 8.193 1.00 78.56 177 HIS A N 1
ATOM 1393 C CA . HIS A 1 177 ? 18.105 0.103 9.149 1.00 78.56 177 HIS A CA 1
ATOM 1394 C C . HIS A 1 177 ? 16.582 0.044 9.425 1.00 78.56 177 HIS A C 1
ATOM 1396 O O . HIS A 1 177 ? 16.131 -0.703 10.288 1.00 78.56 177 HIS A O 1
ATOM 1402 N N . SER A 1 178 ? 15.776 0.844 8.719 1.00 72.31 178 SER A N 1
ATOM 1403 C CA . SER A 1 178 ? 14.316 0.852 8.820 1.00 72.31 178 SER A CA 1
ATOM 1404 C C . SER A 1 178 ? 13.683 0.142 7.625 1.00 72.31 178 SER A C 1
ATOM 1406 O O . SER A 1 178 ? 14.025 0.420 6.477 1.00 72.31 178 SER A O 1
ATOM 1408 N N . GLN A 1 179 ? 12.709 -0.731 7.893 1.00 68.81 179 GLN A N 1
ATOM 1409 C CA . GLN A 1 179 ? 12.007 -1.535 6.883 1.00 68.81 179 GLN A CA 1
ATOM 1410 C C . GLN A 1 179 ? 10.650 -0.953 6.452 1.00 68.81 179 GLN A C 1
ATOM 1412 O O . GLN A 1 179 ? 9.814 -1.658 5.890 1.00 68.81 179 GLN A O 1
ATOM 1417 N N . THR A 1 180 ? 10.391 0.330 6.704 1.00 68.56 180 THR A N 1
ATOM 1418 C CA . THR A 1 180 ? 9.080 0.921 6.408 1.00 68.56 180 THR A CA 1
ATOM 1419 C C . THR A 1 180 ? 8.969 1.325 4.939 1.00 68.56 180 THR A C 1
ATOM 1421 O O . THR A 1 180 ? 9.513 2.350 4.526 1.00 68.56 180 THR A O 1
ATOM 1424 N N . VAL A 1 181 ? 8.243 0.529 4.153 1.00 70.88 181 VAL A N 1
ATOM 1425 C CA . VAL A 1 181 ? 7.808 0.889 2.796 1.00 70.88 181 VAL A CA 1
ATOM 1426 C C . VAL A 1 181 ? 6.536 1.732 2.871 1.00 70.88 181 VAL A C 1
ATOM 1428 O O . VAL A 1 181 ? 5.609 1.404 3.605 1.00 70.88 181 VAL A O 1
ATOM 1431 N N . SER A 1 182 ? 6.505 2.844 2.139 1.00 78.44 182 SER A N 1
ATOM 1432 C CA . SER A 1 182 ? 5.366 3.772 2.132 1.00 78.44 182 SER A CA 1
ATOM 1433 C C . SER A 1 182 ? 4.641 3.738 0.790 1.00 78.44 182 SER A C 1
ATOM 1435 O O . SER A 1 182 ? 5.207 3.311 -0.216 1.00 78.44 182 SER A O 1
ATOM 1437 N N . ILE A 1 183 ? 3.420 4.276 0.740 1.00 77.50 183 ILE A N 1
ATOM 1438 C CA . ILE A 1 183 ? 2.670 4.477 -0.514 1.00 77.50 183 ILE A CA 1
ATOM 1439 C C . ILE A 1 183 ? 3.494 5.290 -1.533 1.00 77.50 183 ILE A C 1
ATOM 1441 O O . ILE A 1 183 ? 3.448 5.026 -2.733 1.00 77.50 183 ILE A O 1
ATOM 1445 N N . ALA A 1 184 ? 4.327 6.233 -1.077 1.00 81.31 184 ALA A N 1
ATOM 1446 C CA . ALA A 1 184 ? 5.204 7.004 -1.960 1.00 81.31 184 ALA A CA 1
ATOM 1447 C C . ALA A 1 184 ? 6.236 6.123 -2.691 1.00 81.31 184 ALA A C 1
ATOM 1449 O O . ALA A 1 184 ? 6.571 6.390 -3.845 1.00 81.31 184 ALA A O 1
ATOM 1450 N N . SER A 1 185 ? 6.702 5.046 -2.051 1.00 84.19 185 SER A N 1
ATOM 1451 C CA . SER A 1 185 ? 7.599 4.061 -2.664 1.00 84.19 185 SER A CA 1
ATOM 1452 C C . SER A 1 185 ? 6.914 3.263 -3.776 1.00 84.19 185 SER A C 1
ATOM 1454 O O . SER A 1 185 ? 7.582 2.780 -4.680 1.00 84.19 185 SER A O 1
ATOM 1456 N N . PHE A 1 186 ? 5.588 3.129 -3.736 1.00 81.62 186 PHE A N 1
ATOM 1457 C CA . PHE A 1 186 ? 4.828 2.496 -4.809 1.00 81.62 186 PHE A CA 1
ATOM 1458 C C . PHE A 1 186 ? 4.645 3.443 -6.003 1.00 81.62 186 PHE A C 1
ATOM 1460 O O . PHE A 1 186 ? 4.875 3.055 -7.146 1.00 81.62 186 PHE A O 1
ATOM 1467 N N . LEU A 1 187 ? 4.344 4.722 -5.750 1.00 85.38 187 LEU A N 1
ATOM 1468 C CA . LEU A 1 187 ? 4.258 5.743 -6.803 1.00 85.38 187 LEU A CA 1
ATOM 1469 C C . LEU A 1 187 ? 5.578 5.910 -7.571 1.00 85.38 187 LEU A C 1
ATOM 1471 O O . LEU A 1 187 ? 5.570 6.099 -8.790 1.00 85.38 187 LEU A O 1
ATOM 1475 N N . SER A 1 188 ? 6.719 5.804 -6.886 1.00 88.00 188 SER A N 1
ATOM 1476 C CA . SER A 1 188 ? 8.025 5.899 -7.542 1.00 88.00 188 SER A CA 1
ATOM 1477 C C . SER A 1 188 ? 8.288 4.750 -8.518 1.00 88.00 188 SER A C 1
ATOM 1479 O O . SER A 1 188 ? 8.944 4.977 -9.533 1.00 88.00 188 SER A O 1
ATOM 1481 N N . VAL A 1 189 ? 7.737 3.553 -8.284 1.00 85.12 189 VAL A N 1
ATOM 1482 C CA . VAL A 1 189 ? 7.855 2.417 -9.215 1.00 85.12 189 VAL A CA 1
ATOM 1483 C C . VAL A 1 189 ? 7.248 2.763 -10.573 1.00 85.12 189 VAL A C 1
ATOM 1485 O O . VAL A 1 189 ? 7.890 2.543 -11.601 1.00 85.12 189 VAL A O 1
ATOM 1488 N N . PHE A 1 190 ? 6.064 3.379 -10.598 1.00 83.44 190 PHE A N 1
ATOM 1489 C CA . PHE A 1 190 ? 5.442 3.817 -11.851 1.00 83.4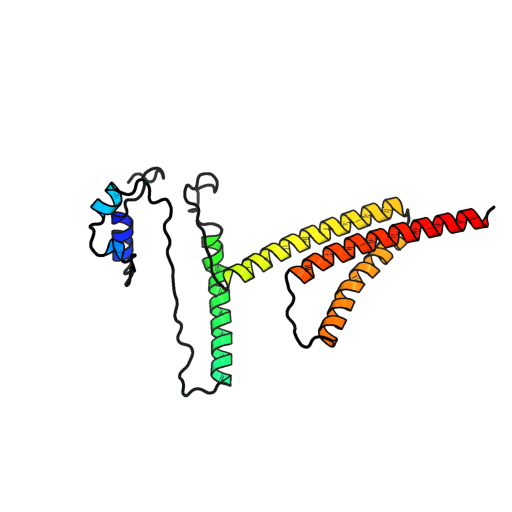4 190 PHE A CA 1
ATOM 1490 C C . PHE A 1 190 ? 6.270 4.877 -12.578 1.00 83.44 190 PHE A C 1
ATOM 1492 O O . PHE A 1 190 ? 6.422 4.810 -13.798 1.00 83.44 190 PHE A O 1
ATOM 1499 N N . LEU A 1 191 ? 6.835 5.833 -11.834 1.00 88.44 191 LEU A N 1
ATOM 1500 C CA . LEU A 1 191 ? 7.689 6.875 -12.407 1.00 88.44 191 LEU A CA 1
ATOM 1501 C C . LEU A 1 191 ? 8.962 6.290 -13.024 1.00 88.44 191 LEU A C 1
ATOM 1503 O O . LEU A 1 191 ? 9.326 6.666 -14.136 1.00 88.44 191 LEU A O 1
ATOM 1507 N N . ILE A 1 192 ? 9.615 5.349 -12.336 1.00 89.94 192 ILE A N 1
ATOM 1508 C CA . ILE A 1 192 ? 10.828 4.685 -12.828 1.00 89.94 192 ILE A CA 1
ATOM 1509 C C . ILE A 1 192 ? 10.531 3.902 -14.108 1.00 89.94 192 ILE A C 1
ATOM 1511 O O . ILE A 1 192 ? 11.310 3.976 -15.055 1.00 89.94 192 ILE A O 1
ATOM 1515 N N . VAL A 1 193 ? 9.400 3.192 -14.172 1.00 86.88 193 VAL A N 1
ATOM 1516 C CA . VAL A 1 193 ? 9.012 2.448 -15.379 1.00 86.88 193 VAL A CA 1
ATOM 1517 C C . VAL A 1 193 ? 8.752 3.389 -16.558 1.00 86.88 193 VAL A C 1
ATOM 1519 O O . VAL A 1 193 ? 9.264 3.144 -17.650 1.00 86.88 193 VAL A O 1
ATOM 1522 N N . GLY A 1 194 ? 8.009 4.479 -16.343 1.00 86.25 194 GLY A N 1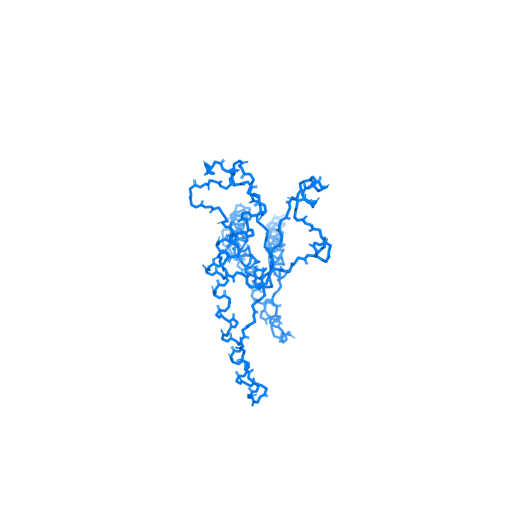
ATOM 1523 C CA . GLY A 1 194 ? 7.698 5.451 -17.395 1.00 86.25 194 GLY A CA 1
ATOM 1524 C C . GLY A 1 194 ? 8.937 6.175 -17.929 1.00 86.25 194 GLY A C 1
ATOM 1525 O O . GLY A 1 194 ? 9.180 6.180 -19.134 1.00 86.25 194 GLY A O 1
ATOM 1526 N N . LEU A 1 195 ? 9.755 6.734 -17.032 1.00 90.19 195 LEU A N 1
ATOM 1527 C CA . LEU A 1 195 ? 10.995 7.425 -17.401 1.00 90.19 195 LEU A CA 1
ATOM 1528 C C . LEU A 1 195 ? 12.031 6.461 -17.990 1.00 90.19 195 LEU A C 1
ATOM 1530 O O . LEU A 1 195 ? 12.734 6.804 -18.937 1.00 90.19 195 LEU A O 1
ATOM 1534 N N . GLY A 1 196 ? 12.117 5.241 -17.455 1.00 89.88 196 GLY A N 1
ATOM 1535 C CA . GLY A 1 196 ? 13.019 4.213 -17.961 1.00 89.88 196 GLY A CA 1
ATOM 1536 C C . GLY A 1 196 ? 12.703 3.836 -19.406 1.00 89.88 196 GLY A C 1
ATOM 1537 O O . GLY A 1 196 ? 13.615 3.738 -20.226 1.00 89.88 196 GLY A O 1
ATOM 1538 N N . ALA A 1 197 ? 11.420 3.666 -19.740 1.00 86.38 197 ALA A N 1
ATOM 1539 C CA . ALA A 1 197 ? 10.999 3.347 -21.102 1.00 86.38 197 ALA A CA 1
ATOM 1540 C C . ALA A 1 197 ? 11.339 4.477 -22.093 1.00 86.38 197 ALA A C 1
ATOM 1542 O O . ALA A 1 197 ? 11.807 4.190 -23.196 1.00 86.38 197 ALA A O 1
ATOM 1543 N N . ASP A 1 198 ? 11.179 5.741 -21.685 1.00 89.00 198 ASP A N 1
ATOM 1544 C CA . ASP A 1 198 ? 11.528 6.915 -22.499 1.00 89.00 198 ASP A CA 1
ATOM 1545 C C . ASP A 1 198 ? 13.023 6.950 -22.866 1.00 89.00 198 ASP A C 1
ATOM 1547 O O . ASP A 1 198 ? 13.392 7.112 -24.031 1.00 89.00 198 ASP A O 1
ATOM 1551 N N . VAL A 1 199 ? 13.904 6.673 -21.898 1.00 89.56 199 VAL A N 1
ATOM 1552 C CA . VAL A 1 199 ? 15.358 6.618 -22.138 1.00 89.56 199 VAL A CA 1
ATOM 1553 C C . VAL A 1 199 ? 15.723 5.547 -23.169 1.00 89.56 199 VAL A C 1
ATOM 1555 O O . VAL A 1 199 ? 16.594 5.771 -24.012 1.00 89.56 199 VAL A O 1
ATOM 1558 N N . VAL A 1 200 ? 15.058 4.390 -23.143 1.00 87.56 200 VAL A N 1
ATOM 1559 C CA . VAL A 1 200 ? 15.320 3.320 -24.116 1.00 87.56 200 VAL A CA 1
ATOM 1560 C C . VAL A 1 200 ? 14.881 3.727 -25.527 1.00 87.56 200 VAL A C 1
ATOM 1562 O O . VAL A 1 200 ? 15.556 3.359 -26.494 1.00 87.56 200 VAL A O 1
ATOM 1565 N N . PHE A 1 201 ? 13.808 4.513 -25.671 1.00 84.94 201 PHE A N 1
ATOM 1566 C CA . PHE A 1 201 ? 13.416 5.068 -26.971 1.00 84.94 201 PHE A CA 1
ATOM 1567 C C . PHE A 1 201 ? 14.473 6.010 -27.525 1.00 84.94 201 PHE A C 1
ATOM 1569 O O . PHE A 1 201 ? 14.970 5.786 -28.629 1.00 84.94 201 PHE A O 1
ATOM 1576 N N . VAL A 1 202 ? 14.894 6.990 -26.725 1.00 88.38 202 VAL A N 1
ATOM 1577 C CA . VAL A 1 202 ? 15.937 7.944 -27.120 1.00 88.38 202 VAL A CA 1
ATOM 1578 C C . VAL A 1 202 ? 17.235 7.222 -27.484 1.00 88.38 202 VAL A C 1
ATOM 1580 O O . VAL A 1 202 ? 17.858 7.538 -28.497 1.00 88.38 202 VAL A O 1
ATOM 1583 N N . TYR A 1 203 ? 17.633 6.216 -26.700 1.00 87.44 203 TYR A N 1
ATOM 1584 C CA . TYR A 1 203 ? 18.828 5.422 -26.982 1.00 87.44 203 TYR A CA 1
ATOM 1585 C C . TYR A 1 203 ? 18.725 4.678 -28.320 1.00 87.44 203 TYR A C 1
ATOM 1587 O O . TYR A 1 203 ? 19.656 4.712 -29.126 1.00 87.44 203 TYR A O 1
ATOM 1595 N N . THR A 1 204 ? 17.579 4.043 -28.581 1.00 85.62 204 THR A N 1
ATOM 1596 C CA . THR A 1 204 ? 17.331 3.303 -29.827 1.00 85.62 204 THR A CA 1
ATOM 1597 C C . THR A 1 204 ? 17.359 4.231 -31.046 1.00 85.62 204 THR A C 1
ATOM 1599 O O . THR A 1 204 ? 17.927 3.872 -32.079 1.00 85.62 204 THR A O 1
ATOM 1602 N N . ASP A 1 205 ? 16.776 5.423 -30.935 1.00 85.75 205 ASP A N 1
ATOM 1603 C CA . ASP A 1 205 ? 16.744 6.405 -32.022 1.00 85.75 205 ASP A CA 1
ATOM 1604 C C . ASP A 1 205 ? 18.129 6.978 -32.322 1.00 85.75 205 ASP A C 1
ATOM 1606 O O . ASP A 1 205 ? 18.510 7.110 -33.487 1.00 85.75 205 ASP A O 1
ATOM 1610 N N . CYS A 1 206 ? 18.912 7.279 -31.284 1.00 87.69 206 CYS A N 1
ATOM 1611 C CA . CYS A 1 206 ? 20.300 7.703 -31.444 1.00 87.69 206 CYS A CA 1
ATOM 1612 C C . CYS A 1 206 ? 21.140 6.623 -32.132 1.00 87.69 206 CYS A C 1
ATOM 1614 O O . CYS A 1 206 ? 21.891 6.943 -33.048 1.00 87.69 206 CYS A O 1
ATOM 1616 N N . TRP A 1 207 ? 20.969 5.353 -31.751 1.00 86.19 207 TRP A N 1
ATOM 1617 C CA . TRP A 1 207 ? 21.685 4.238 -32.370 1.00 86.19 207 TRP A CA 1
ATOM 1618 C C . TRP A 1 207 ? 21.413 4.137 -33.876 1.00 86.19 207 TRP A C 1
ATOM 1620 O O . TRP A 1 207 ? 22.349 4.075 -34.671 1.00 86.19 207 TRP A O 1
ATOM 1630 N N . LYS A 1 208 ? 20.137 4.192 -34.279 1.00 84.38 208 LYS A N 1
ATOM 1631 C CA . LYS A 1 208 ? 19.745 4.156 -35.698 1.00 84.38 208 LYS A CA 1
ATOM 1632 C C . LYS A 1 208 ? 20.308 5.346 -36.483 1.00 84.38 208 LYS A C 1
ATOM 1634 O O . LYS A 1 208 ? 20.780 5.174 -37.599 1.00 84.38 208 LYS A O 1
ATOM 1639 N N . ARG A 1 209 ? 20.311 6.546 -35.889 1.00 86.06 209 ARG A N 1
ATOM 1640 C CA . ARG A 1 209 ? 20.885 7.751 -36.518 1.00 86.06 209 ARG A CA 1
ATOM 1641 C C . ARG A 1 209 ? 22.403 7.690 -36.669 1.00 86.06 209 ARG A C 1
ATOM 1643 O O . ARG A 1 209 ? 22.931 8.242 -37.629 1.00 86.06 209 ARG A O 1
ATOM 1650 N N . SER A 1 210 ? 23.108 7.063 -35.730 1.00 87.94 210 SER A N 1
ATOM 1651 C CA . SER A 1 210 ? 24.557 6.871 -35.837 1.00 87.94 210 SER A CA 1
ATOM 1652 C C . SER A 1 210 ? 24.922 5.945 -36.996 1.00 87.94 210 SER A C 1
ATOM 1654 O O . SER A 1 210 ? 25.862 6.249 -37.720 1.00 87.94 210 SER A O 1
ATOM 1656 N N . GLU A 1 211 ? 24.150 4.878 -37.219 1.00 87.12 211 GLU A N 1
ATOM 1657 C CA . GLU A 1 211 ? 24.351 3.971 -38.357 1.00 87.12 211 GLU A CA 1
ATOM 1658 C C . GLU A 1 211 ? 24.166 4.685 -39.706 1.00 87.12 211 GLU A C 1
ATOM 1660 O O . GLU A 1 211 ? 24.950 4.474 -40.625 1.00 87.12 211 GLU A O 1
ATOM 1665 N N . GLU A 1 212 ? 23.177 5.576 -39.825 1.00 84.00 212 GLU A N 1
ATOM 1666 C CA . GLU A 1 212 ? 22.940 6.339 -41.060 1.00 84.00 212 GLU A CA 1
ATOM 1667 C C . GLU A 1 212 ? 24.076 7.325 -41.390 1.00 84.00 212 GLU A C 1
ATOM 1669 O O . GLU A 1 212 ? 24.366 7.546 -42.566 1.00 84.00 212 GLU A O 1
ATOM 1674 N N . MET A 1 213 ? 24.738 7.899 -40.377 1.00 77.81 213 MET A N 1
ATOM 1675 C CA . MET A 1 213 ? 25.844 8.850 -40.568 1.00 77.81 213 MET A CA 1
ATOM 1676 C C . MET A 1 213 ? 27.154 8.199 -41.020 1.00 77.81 213 MET A C 1
ATOM 1678 O O . MET A 1 213 ? 27.919 8.849 -41.724 1.00 77.81 213 MET A O 1
ATOM 1682 N N . ASP A 1 214 ? 27.417 6.939 -40.662 1.00 72.88 214 ASP A N 1
ATOM 1683 C CA . ASP A 1 214 ? 28.640 6.230 -41.084 1.00 72.88 214 ASP A CA 1
ATOM 1684 C C . ASP A 1 214 ? 28.620 5.828 -42.576 1.00 72.88 214 ASP A C 1
ATOM 1686 O O . ASP A 1 214 ? 29.638 5.400 -43.124 1.00 72.88 214 ASP A O 1
ATOM 1690 N N . ILE A 1 215 ? 27.470 5.956 -43.251 1.00 63.41 215 ILE A N 1
ATOM 1691 C CA . ILE A 1 215 ? 27.272 5.554 -44.654 1.00 63.41 215 ILE A CA 1
ATOM 1692 C C . ILE A 1 215 ? 27.397 6.758 -45.624 1.00 63.41 215 ILE A C 1
ATOM 1694 O O . ILE A 1 215 ? 27.464 6.556 -46.840 1.00 63.41 215 ILE A O 1
ATOM 1698 N N . THR A 1 216 ? 27.469 7.998 -45.119 1.00 52.56 216 THR A N 1
ATOM 1699 C CA . THR A 1 216 ? 27.679 9.241 -45.904 1.00 52.56 216 THR A CA 1
ATOM 1700 C C . THR A 1 216 ? 29.101 9.769 -45.814 1.00 52.56 21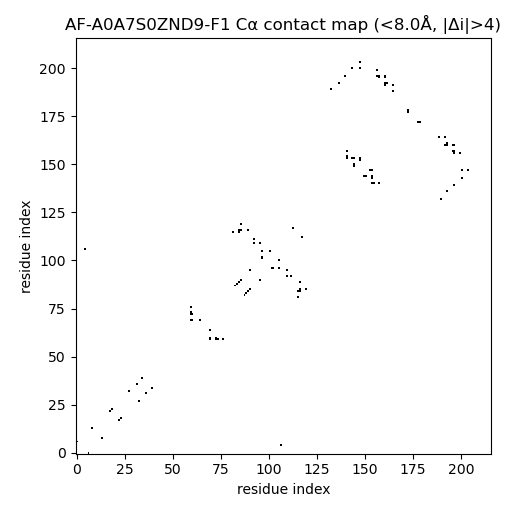6 THR A C 1
ATOM 1702 O O . THR A 1 216 ? 29.651 10.135 -46.878 1.00 52.56 216 THR A O 1
#

Secondary structure (DSSP, 8-state):
----S-SPPPHHHHHHHHHHTT-------GGGSSS-HHHHHHH-S-----------------TTS-HHHHHHHHHHHHHHHHHHIIIIIHHHHH--SPTT--TTT---------HHHHHHHHHHHHHHHHHHHHHHHHHHHHHHHHHHS-HHHHHHHHHHHHHHHHHHHHHHHHH-S-----HHHHHHHHHHHHHHHHHHHHHHHHHHHHHHHTT-

Organism: Noctiluca scintillans (NCBI:txid2966)